Protein AF-A0A958EX51-F1 (afdb_monomer)

Secondary structure (DSSP, 8-state):
------HHHHHHHHHHHHHHHHHHHHHHHHTT--S-HHHHHHHHHHHHHHHHHHH-S-----GGGGHHHHHHHHHHHHHHHHHHT---HHHHHHHHHHHHHHHHHHHHHHH-SS--HHHHHHHIIIIIHHHHHHHHHHHHHHHHSPTTTTTTT--HHHHHGGGGHHHHHHHHHHHHHHHHHHHHTT-

Foldseek 3Di:
DDPPDDPLNVLQLLLLCLLCLVLVQLVCVLVVNPDRSNVVSVVVLVVLQVVLVVPDPDQDQDPVLVVLVVVLVVLVVVLVVVLVPDPDPVVNVVSVVVSVSVSSSSVSVSSRPDHDCVSSLVSLVVPLVVVVVVLVVVVCCVVPPDPPPCVPPDDPVSNVSCVVSVVSSVVSVVVNVVVCVVVVVVD

Radius of gyration: 19.52 Å; Cα contacts (8 Å, |Δi|>4): 105; chains: 1; bounding box: 53×36×56 Å

Solvent-accessible surface area (backbone atoms only — not comparable to full-atom values): 10952 Å² total; per-residue (Å²): 135,88,82,82,74,52,69,47,58,51,49,36,50,51,52,36,49,54,71,45,23,73,46,49,44,52,55,38,52,64,69,66,49,88,70,63,60,49,57,55,46,50,52,53,50,52,52,52,49,54,53,48,62,76,74,51,94,72,87,83,80,50,79,83,56,56,56,47,61,52,52,44,51,49,51,53,49,56,46,53,56,55,44,71,78,44,90,48,71,69,58,36,51,53,52,53,58,61,49,49,54,60,48,48,64,62,52,50,67,75,74,44,86,53,88,51,65,68,54,38,46,49,51,43,58,72,50,48,46,58,50,50,53,51,52,52,51,55,53,48,47,74,73,70,51,63,90,73,74,45,70,95,77,56,59,66,72,55,56,56,69,43,64,69,41,58,61,46,48,50,52,53,51,53,50,45,52,58,46,44,58,62,58,60,74,75,113

pLDDT: mean 83.59, std 10.35, range [41.72, 94.94]

Structure (mmCIF, N/CA/C/O backbone):
data_AF-A0A958EX51-F1
#
_entry.id   AF-A0A958EX51-F1
#
loop_
_atom_site.group_PDB
_atom_site.id
_atom_site.type_symbol
_atom_site.label_atom_id
_atom_site.label_alt_id
_atom_site.label_comp_id
_atom_site.label_asym_id
_atom_site.label_entity_id
_atom_site.label_seq_id
_atom_site.pdbx_PDB_ins_code
_atom_site.Cartn_x
_atom_site.Cartn_y
_atom_site.Cartn_z
_atom_site.occupancy
_atom_site.B_iso_or_equiv
_atom_site.auth_seq_id
_atom_site.auth_comp_id
_atom_site.auth_asym_id
_atom_site.auth_atom_id
_atom_site.pdbx_PDB_model_num
ATOM 1 N N . MET A 1 1 ? -24.857 13.263 -9.796 1.00 41.72 1 MET A N 1
ATOM 2 C CA . MET A 1 1 ? -24.985 12.104 -8.882 1.00 41.72 1 MET A CA 1
ATOM 3 C C . MET A 1 1 ? -24.029 12.306 -7.704 1.00 41.72 1 MET A C 1
ATOM 5 O O . MET A 1 1 ? -22.825 12.292 -7.921 1.00 41.72 1 MET A O 1
ATOM 9 N N . ARG A 1 2 ? -24.517 12.606 -6.488 1.00 42.41 2 ARG A N 1
ATOM 10 C CA . ARG A 1 2 ? -23.648 12.761 -5.301 1.00 42.41 2 ARG A CA 1
ATOM 11 C C . ARG A 1 2 ? -23.376 11.377 -4.715 1.00 42.41 2 ARG A C 1
ATOM 13 O O . ARG A 1 2 ? -24.277 10.766 -4.152 1.00 42.41 2 ARG A O 1
ATOM 20 N N . ILE A 1 3 ? -22.154 10.876 -4.862 1.00 57.97 3 ILE A N 1
ATOM 21 C CA . ILE A 1 3 ? -21.737 9.634 -4.207 1.00 57.97 3 ILE A CA 1
ATOM 22 C C . ILE A 1 3 ? -21.479 9.973 -2.735 1.00 57.97 3 ILE A C 1
ATOM 24 O O . ILE A 1 3 ? -20.422 10.491 -2.384 1.00 57.97 3 ILE A O 1
ATOM 28 N N . ALA A 1 4 ? -22.463 9.734 -1.870 1.00 69.88 4 ALA A N 1
ATOM 29 C CA . ALA A 1 4 ? -22.291 9.882 -0.430 1.00 69.88 4 ALA A CA 1
ATOM 30 C C . ALA A 1 4 ? -21.469 8.695 0.104 1.00 69.88 4 ALA A C 1
ATOM 32 O O . ALA A 1 4 ? -22.000 7.625 0.401 1.00 69.88 4 ALA A O 1
ATOM 33 N N . LEU A 1 5 ? -20.149 8.864 0.191 1.00 78.25 5 LEU A N 1
ATOM 34 C CA . LEU A 1 5 ? -19.266 7.888 0.827 1.00 78.25 5 LEU A CA 1
ATOM 35 C C . LEU A 1 5 ? -19.410 7.983 2.347 1.00 78.25 5 LEU A C 1
ATOM 37 O O . LEU A 1 5 ? -19.177 9.032 2.943 1.00 78.25 5 LEU A O 1
ATOM 41 N N . SER A 1 6 ? -19.761 6.871 2.996 1.00 87.56 6 SER A N 1
ATOM 42 C CA . SER A 1 6 ? -19.740 6.826 4.458 1.00 87.56 6 SER A CA 1
ATOM 43 C C . SER A 1 6 ? -18.303 6.924 4.972 1.00 87.56 6 SER A C 1
ATOM 45 O O . SER A 1 6 ? -17.387 6.331 4.400 1.00 87.56 6 SER A O 1
ATOM 47 N N . TYR A 1 7 ? -18.105 7.624 6.091 1.00 86.88 7 TYR A N 1
ATOM 48 C CA . TYR A 1 7 ? -16.773 7.874 6.653 1.00 86.88 7 TYR A CA 1
ATOM 49 C C . TYR A 1 7 ? -15.972 6.585 6.917 1.00 86.88 7 TYR A C 1
ATOM 51 O O . TYR A 1 7 ? -14.800 6.490 6.575 1.00 86.88 7 TYR A O 1
ATOM 59 N N . SER A 1 8 ? -16.629 5.532 7.417 1.00 87.25 8 SER A N 1
ATOM 60 C CA . SER A 1 8 ? -16.004 4.207 7.564 1.00 87.25 8 SER A CA 1
ATOM 61 C C . SER A 1 8 ? -15.504 3.652 6.224 1.00 87.25 8 SER A C 1
ATOM 63 O O . SER A 1 8 ? -14.411 3.096 6.157 1.00 87.25 8 SER A O 1
ATOM 65 N N . THR A 1 9 ? -16.270 3.812 5.145 1.00 91.25 9 THR A N 1
ATOM 66 C CA . THR A 1 9 ? -15.863 3.341 3.813 1.00 91.25 9 THR A CA 1
ATOM 67 C C . THR A 1 9 ? -14.651 4.120 3.311 1.00 91.25 9 THR A C 1
ATOM 69 O O . THR A 1 9 ? -13.704 3.498 2.838 1.00 91.25 9 THR A O 1
ATOM 72 N N . TYR A 1 10 ? -14.634 5.444 3.498 1.00 93.12 10 TYR A N 1
ATOM 73 C CA . TYR A 1 10 ? -13.482 6.295 3.188 1.00 93.12 10 TYR A CA 1
ATOM 74 C C . TYR A 1 10 ? -12.201 5.821 3.896 1.00 93.12 10 TYR A C 1
ATOM 76 O O . TYR A 1 10 ? -11.206 5.554 3.227 1.00 93.12 10 TYR A O 1
ATOM 84 N N . GLN A 1 11 ? -12.241 5.605 5.215 1.00 92.81 11 GLN A N 1
ATOM 85 C CA . GLN A 1 11 ? -11.069 5.153 5.979 1.00 92.81 11 GLN A CA 1
ATOM 86 C C . GLN A 1 11 ? -10.536 3.792 5.502 1.00 92.81 11 GLN A C 1
ATOM 88 O O . GLN A 1 11 ? -9.331 3.563 5.437 1.00 92.81 11 GLN A O 1
ATOM 93 N N . ASN A 1 12 ? -11.434 2.877 5.126 1.00 93.56 12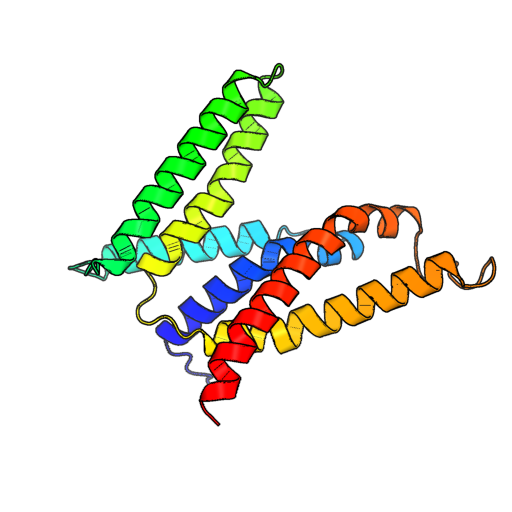 ASN A N 1
ATOM 94 C CA . ASN A 1 12 ? -11.039 1.572 4.592 1.00 93.56 12 ASN A CA 1
ATOM 95 C C . ASN A 1 12 ? -10.459 1.663 3.177 1.00 93.56 12 ASN A C 1
ATOM 97 O O . ASN A 1 12 ? -9.541 0.907 2.857 1.00 93.56 12 ASN A O 1
ATOM 101 N N . ILE A 1 13 ? -10.970 2.568 2.336 1.00 94.50 13 ILE A N 1
ATOM 102 C CA . ILE A 1 13 ? -10.366 2.869 1.031 1.00 94.50 13 ILE A CA 1
ATOM 103 C C . ILE A 1 13 ? -8.961 3.428 1.247 1.00 94.50 13 ILE A C 1
ATOM 105 O O . ILE A 1 13 ? -8.030 2.957 0.602 1.00 94.50 13 ILE A O 1
ATOM 109 N N . LEU A 1 14 ? -8.793 4.354 2.193 1.00 94.81 14 LEU A N 1
ATOM 110 C CA . LEU A 1 14 ? -7.504 4.971 2.486 1.00 94.81 14 LEU A CA 1
ATOM 111 C C . LEU A 1 14 ? -6.482 3.954 3.014 1.00 94.81 14 LEU A C 1
ATOM 113 O O . LEU A 1 14 ? -5.359 3.903 2.518 1.00 94.81 14 LEU A O 1
ATOM 117 N N . LEU A 1 15 ? -6.892 3.073 3.934 1.00 94.12 15 LEU A N 1
ATOM 118 C CA . LEU A 1 15 ? -6.059 1.955 4.389 1.00 94.12 15 LEU A CA 1
ATOM 119 C C . LEU A 1 15 ? -5.684 1.027 3.228 1.00 94.12 15 LEU A C 1
ATOM 121 O O . LEU A 1 15 ? -4.534 0.616 3.107 1.00 94.12 15 LEU A O 1
ATOM 125 N N . SER A 1 16 ? -6.652 0.690 2.373 1.00 94.94 16 SER A N 1
ATOM 126 C CA . SER A 1 16 ? -6.405 -0.191 1.230 1.00 94.94 16 SER A CA 1
ATOM 127 C C . SER A 1 16 ? -5.423 0.442 0.248 1.00 94.94 16 SER A C 1
ATOM 129 O O . SER A 1 16 ? -4.502 -0.236 -0.193 1.00 94.94 16 SER A O 1
ATOM 131 N N . ALA A 1 17 ? -5.587 1.737 -0.039 1.00 94.56 17 ALA A N 1
ATOM 132 C CA . ALA A 1 17 ? -4.684 2.519 -0.874 1.00 94.56 17 ALA A CA 1
ATOM 133 C C . ALA A 1 17 ? -3.269 2.554 -0.284 1.00 94.56 17 ALA A C 1
ATOM 135 O O . ALA A 1 17 ? -2.308 2.369 -1.019 1.00 94.56 17 ALA A O 1
ATOM 136 N N . PHE A 1 18 ? -3.137 2.714 1.033 1.00 94.44 18 PHE A N 1
ATOM 137 C CA . PHE A 1 18 ? -1.847 2.693 1.723 1.00 94.44 18 PHE A CA 1
ATOM 138 C C . PHE A 1 18 ? -1.149 1.332 1.645 1.00 94.44 18 PHE A C 1
ATOM 140 O O . PHE A 1 18 ? 0.033 1.264 1.328 1.00 94.44 18 PHE A O 1
ATOM 147 N N . ILE A 1 19 ? -1.880 0.233 1.858 1.00 92.25 19 ILE A N 1
ATOM 148 C CA . ILE A 1 19 ? -1.315 -1.124 1.779 1.00 92.25 19 ILE A CA 1
ATOM 149 C C . ILE A 1 19 ? -0.776 -1.419 0.372 1.00 92.25 19 ILE A C 1
ATOM 151 O O . ILE A 1 19 ? 0.290 -2.016 0.228 1.00 92.25 19 ILE A O 1
ATOM 155 N N . ILE A 1 20 ? -1.492 -0.997 -0.672 1.00 93.19 20 ILE A N 1
ATOM 156 C CA . ILE A 1 20 ? -1.075 -1.237 -2.060 1.00 93.19 20 ILE A CA 1
ATOM 157 C C . ILE A 1 20 ? -0.094 -0.178 -2.586 1.00 93.19 20 ILE A C 1
ATOM 159 O O . ILE A 1 20 ? 0.538 -0.417 -3.616 1.00 93.19 20 ILE A O 1
ATOM 163 N N . SER A 1 21 ? 0.052 0.981 -1.926 1.00 91.50 21 SER A N 1
ATOM 164 C CA . SER A 1 21 ? 0.780 2.131 -2.485 1.00 91.50 21 SER A CA 1
ATOM 165 C C . SER A 1 21 ? 2.239 1.812 -2.769 1.00 91.50 21 SER A C 1
ATOM 167 O O . SER A 1 21 ? 2.759 2.246 -3.792 1.00 91.50 21 SER A O 1
ATOM 169 N N . GLY A 1 22 ? 2.883 1.008 -1.918 1.00 82.88 22 GLY A N 1
ATOM 170 C CA . GLY A 1 22 ? 4.265 0.578 -2.128 1.00 82.88 22 GLY A CA 1
ATOM 171 C C . GLY A 1 22 ? 4.440 -0.226 -3.418 1.00 82.88 22 GLY A C 1
ATOM 172 O O . GLY A 1 22 ? 5.407 -0.018 -4.145 1.00 82.88 22 GLY A O 1
ATOM 173 N N . GLY A 1 23 ? 3.475 -1.096 -3.736 1.00 85.88 23 GLY A N 1
ATOM 174 C CA . GLY A 1 23 ? 3.490 -1.896 -4.962 1.00 85.88 23 GLY A CA 1
ATOM 175 C C . GLY A 1 23 ? 3.114 -1.078 -6.187 1.00 85.88 23 GLY A C 1
ATOM 176 O O . GLY A 1 23 ? 3.700 -1.252 -7.241 1.00 85.88 23 GLY A O 1
ATOM 177 N N . ILE A 1 24 ? 2.168 -0.154 -6.046 1.00 88.00 24 ILE A N 1
ATOM 178 C CA . ILE A 1 24 ? 1.681 0.684 -7.144 1.00 88.00 24 ILE A CA 1
ATOM 179 C C . ILE A 1 24 ? 2.680 1.792 -7.513 1.00 88.00 24 ILE A C 1
ATOM 181 O O . ILE A 1 24 ? 2.828 2.127 -8.690 1.00 88.00 24 ILE A O 1
ATOM 185 N N . LYS A 1 25 ? 3.407 2.339 -6.532 1.00 87.44 25 LYS A N 1
ATOM 186 C CA . LYS A 1 25 ? 4.409 3.396 -6.732 1.00 87.44 25 LYS A CA 1
ATOM 187 C C . LYS A 1 25 ? 5.465 2.999 -7.763 1.00 87.44 25 LYS A C 1
ATOM 189 O O . LYS A 1 25 ? 5.860 3.841 -8.562 1.00 87.44 25 LYS A O 1
ATOM 194 N N . THR A 1 26 ? 5.902 1.740 -7.785 1.00 83.38 26 THR A N 1
ATOM 195 C CA . THR A 1 26 ? 6.918 1.289 -8.747 1.00 83.38 26 THR A CA 1
ATOM 196 C C . THR A 1 26 ? 6.413 1.340 -10.191 1.00 83.38 26 THR A C 1
ATOM 198 O O . THR A 1 26 ? 7.165 1.735 -11.078 1.00 83.38 26 THR A O 1
ATOM 201 N N . PHE A 1 27 ? 5.130 1.055 -10.431 1.00 84.94 27 PHE A N 1
ATOM 202 C CA . PHE A 1 27 ? 4.512 1.205 -11.755 1.00 84.94 27 PHE A CA 1
ATOM 203 C C . PHE A 1 27 ? 4.392 2.671 -12.160 1.00 84.94 27 PHE A C 1
ATOM 205 O O . PHE A 1 27 ? 4.683 3.022 -13.298 1.00 84.94 27 PHE A O 1
ATOM 212 N N . PHE A 1 28 ? 4.027 3.549 -11.230 1.00 86.50 28 PHE A N 1
ATOM 213 C CA . PHE A 1 28 ? 3.996 4.984 -11.507 1.00 86.50 28 PHE A CA 1
ATOM 214 C C . PHE A 1 28 ? 5.381 5.548 -11.836 1.00 86.50 28 PHE A C 1
ATOM 216 O O . PHE A 1 28 ? 5.498 6.345 -12.763 1.00 86.50 28 PHE A O 1
ATOM 223 N N . ILE A 1 29 ? 6.431 5.078 -11.155 1.00 82.88 29 ILE A N 1
ATOM 224 C CA . ILE A 1 29 ? 7.820 5.417 -11.496 1.00 82.88 29 ILE A CA 1
ATOM 225 C C . ILE A 1 29 ? 8.165 4.931 -12.911 1.00 82.88 29 ILE A C 1
ATOM 227 O O . ILE A 1 29 ? 8.737 5.695 -13.683 1.00 82.88 29 ILE A O 1
ATOM 231 N N . TYR A 1 30 ? 7.771 3.707 -13.284 1.00 82.62 30 TYR A N 1
ATOM 232 C CA . TYR A 1 30 ? 7.976 3.182 -14.641 1.00 82.62 30 TYR A CA 1
ATOM 233 C C . TYR A 1 30 ? 7.332 4.066 -15.723 1.00 82.62 30 TYR A C 1
ATOM 235 O O . TYR A 1 30 ? 7.938 4.297 -16.768 1.00 82.62 30 TYR A O 1
ATOM 243 N N . TYR A 1 31 ? 6.150 4.626 -15.451 1.00 85.31 31 TYR A N 1
ATOM 244 C CA . TYR A 1 31 ? 5.455 5.562 -16.343 1.00 85.31 31 TYR A CA 1
ATOM 245 C C . TYR A 1 31 ? 5.882 7.034 -16.177 1.00 85.31 31 TYR A C 1
ATOM 247 O O . TYR A 1 31 ? 5.191 7.925 -16.668 1.00 85.31 31 TYR A O 1
ATOM 255 N N . ASN A 1 32 ? 7.007 7.314 -15.506 1.00 84.50 32 ASN A N 1
ATOM 256 C CA . ASN A 1 32 ? 7.516 8.670 -15.248 1.00 84.50 32 ASN A CA 1
ATOM 257 C C . ASN A 1 32 ? 6.502 9.601 -14.557 1.00 84.50 32 ASN A C 1
ATOM 259 O O . ASN A 1 32 ? 6.497 10.817 -14.770 1.00 84.50 32 ASN A O 1
ATOM 263 N N . PHE A 1 33 ? 5.628 9.054 -13.714 1.00 86.25 33 PHE A N 1
ATOM 264 C CA . PHE A 1 33 ?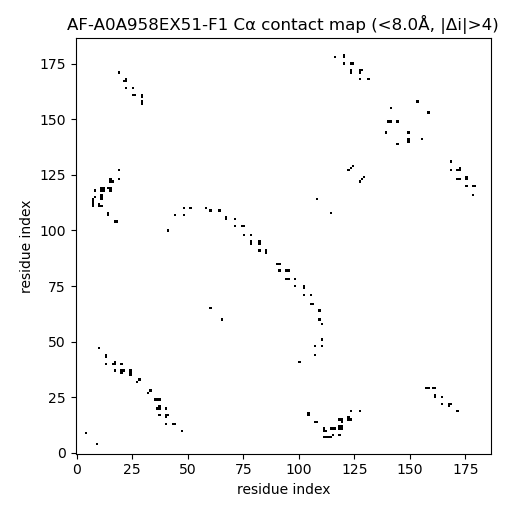 4.697 9.865 -12.946 1.00 86.25 33 PHE A CA 1
ATOM 265 C C . PHE A 1 33 ? 5.452 10.671 -11.883 1.00 86.25 33 PHE A C 1
ATOM 267 O O . PHE A 1 33 ? 6.188 10.124 -11.063 1.00 86.25 33 PHE A O 1
ATOM 274 N N . ARG A 1 34 ? 5.263 11.994 -11.896 1.00 85.19 34 ARG A N 1
ATOM 275 C CA . ARG A 1 34 ? 6.091 12.942 -11.134 1.00 85.19 34 ARG A CA 1
ATOM 276 C C . ARG A 1 34 ? 5.828 12.943 -9.624 1.00 85.19 34 ARG A C 1
ATOM 278 O O . ARG A 1 34 ? 6.673 13.411 -8.867 1.00 85.19 34 ARG A O 1
ATOM 285 N N . TYR A 1 35 ? 4.666 12.469 -9.180 1.00 86.69 35 TYR A N 1
ATOM 286 C CA . TYR A 1 35 ? 4.246 12.587 -7.783 1.00 86.69 35 TYR A CA 1
ATOM 287 C C . TYR A 1 35 ? 4.416 11.279 -7.007 1.00 86.69 35 TYR A C 1
ATOM 289 O O . TYR A 1 35 ? 4.046 10.205 -7.481 1.00 86.69 35 TYR A O 1
ATOM 297 N N . ASP A 1 36 ? 4.904 11.376 -5.767 1.00 87.88 36 ASP A N 1
ATOM 298 C CA . ASP A 1 36 ? 4.959 10.234 -4.856 1.00 87.88 36 ASP A CA 1
ATOM 299 C C . ASP A 1 36 ? 3.580 9.972 -4.235 1.00 87.88 36 ASP A C 1
ATOM 301 O O . ASP A 1 36 ? 3.163 10.597 -3.259 1.00 87.88 36 ASP A O 1
ATOM 305 N N . ILE A 1 37 ? 2.865 9.006 -4.804 1.00 89.62 37 ILE A N 1
ATOM 306 C CA . ILE A 1 37 ? 1.524 8.619 -4.350 1.00 89.62 37 ILE A CA 1
ATOM 307 C C . ILE A 1 37 ? 1.535 8.073 -2.922 1.00 89.62 37 ILE A C 1
ATOM 309 O O . ILE A 1 37 ? 0.566 8.270 -2.190 1.00 89.62 37 ILE A O 1
ATOM 313 N N . THR A 1 38 ? 2.627 7.436 -2.488 1.00 91.00 38 THR A N 1
ATOM 314 C CA . THR A 1 38 ? 2.728 6.955 -1.103 1.00 91.00 38 THR A CA 1
ATOM 315 C C . THR A 1 38 ? 2.773 8.136 -0.140 1.00 91.00 38 THR A C 1
ATOM 317 O O . THR A 1 38 ? 2.068 8.120 0.867 1.00 91.00 38 THR A O 1
ATOM 320 N N . LEU A 1 39 ? 3.512 9.196 -0.482 1.00 90.62 39 LEU A N 1
ATOM 321 C CA . LEU A 1 39 ? 3.551 10.422 0.316 1.00 90.62 39 LEU A CA 1
ATOM 322 C C . LEU A 1 39 ? 2.174 11.100 0.391 1.00 90.62 39 LEU A C 1
ATOM 324 O O . LEU A 1 39 ? 1.740 11.480 1.477 1.00 90.62 39 LEU A O 1
ATOM 328 N N . LEU A 1 40 ? 1.459 11.200 -0.735 1.00 92.38 40 LEU A N 1
ATOM 329 C CA . LEU A 1 40 ? 0.108 11.776 -0.765 1.00 92.38 40 LEU A CA 1
ATOM 330 C C . LEU A 1 40 ? -0.869 11.003 0.135 1.00 92.38 40 LEU A C 1
ATOM 332 O O . LEU A 1 40 ? -1.644 11.608 0.877 1.00 92.38 40 LEU A O 1
ATOM 336 N N . ILE A 1 41 ? -0.802 9.669 0.115 1.00 94.56 41 ILE A N 1
ATOM 337 C CA . ILE A 1 41 ? -1.636 8.817 0.972 1.00 94.56 41 ILE A CA 1
ATOM 338 C C . ILE A 1 41 ? -1.245 8.967 2.448 1.00 94.56 41 ILE A C 1
ATOM 340 O O . ILE A 1 41 ? -2.130 9.046 3.298 1.00 94.56 41 ILE A O 1
ATOM 344 N N . ILE A 1 42 ? 0.051 9.057 2.764 1.00 93.31 42 ILE A N 1
ATOM 345 C CA . ILE A 1 42 ? 0.537 9.305 4.132 1.00 93.31 42 ILE A CA 1
ATOM 346 C C . ILE A 1 42 ? -0.010 10.631 4.670 1.00 93.31 42 ILE A C 1
ATOM 348 O O . ILE A 1 42 ? -0.514 10.665 5.793 1.00 93.31 42 ILE A O 1
ATOM 352 N N . ILE A 1 43 ? 0.029 11.702 3.871 1.00 93.94 43 ILE A N 1
ATOM 353 C CA . ILE A 1 43 ? -0.527 13.009 4.253 1.00 93.94 43 ILE A CA 1
ATOM 354 C C . ILE A 1 43 ? -2.033 12.891 4.522 1.00 93.94 43 ILE A C 1
ATOM 356 O O . ILE A 1 43 ? -2.514 13.370 5.549 1.00 93.94 43 ILE A O 1
ATOM 360 N N . ALA A 1 44 ? -2.777 12.209 3.648 1.00 94.94 44 ALA A N 1
ATOM 361 C CA . ALA A 1 44 ? -4.212 11.996 3.833 1.00 94.94 44 ALA A CA 1
ATOM 362 C C . ALA A 1 44 ? -4.529 11.185 5.105 1.00 94.94 44 ALA A C 1
ATOM 364 O O . ALA A 1 44 ? -5.463 11.527 5.833 1.00 94.94 44 ALA A O 1
ATOM 365 N N . ILE A 1 45 ? -3.733 10.152 5.410 1.00 94.75 45 ILE A N 1
ATOM 366 C CA . ILE A 1 45 ? -3.843 9.378 6.656 1.00 94.75 45 ILE A CA 1
ATOM 367 C C . ILE A 1 45 ? -3.575 10.267 7.866 1.00 94.75 45 ILE A C 1
ATOM 369 O O . ILE A 1 45 ? -4.316 10.216 8.845 1.00 94.75 45 ILE A O 1
ATOM 373 N N . PHE A 1 46 ? -2.535 11.094 7.805 1.00 93.06 46 PHE A N 1
ATOM 374 C CA . PHE A 1 46 ? -2.167 11.971 8.908 1.00 93.06 46 PHE A CA 1
ATOM 375 C C . PHE A 1 46 ? -3.278 12.982 9.222 1.00 93.06 46 PHE A C 1
ATOM 377 O O . PHE A 1 46 ? -3.654 13.149 10.384 1.00 93.06 46 PHE A O 1
ATOM 384 N N . ILE A 1 47 ? -3.875 13.584 8.189 1.00 94.06 47 ILE A N 1
ATOM 385 C CA . ILE A 1 47 ? -5.044 14.463 8.332 1.00 94.06 47 ILE A CA 1
ATOM 386 C C . ILE A 1 47 ? -6.224 13.697 8.951 1.00 94.06 47 ILE A C 1
ATOM 388 O O . ILE A 1 47 ? -6.838 14.191 9.897 1.00 94.06 47 ILE A O 1
ATOM 392 N N . ASP A 1 48 ? -6.520 12.481 8.477 1.00 92.62 48 ASP A N 1
ATOM 393 C CA . ASP A 1 48 ? -7.610 11.653 9.019 1.00 92.62 48 ASP A CA 1
ATOM 394 C C . ASP A 1 48 ? -7.401 11.305 10.504 1.00 92.62 48 ASP A C 1
ATOM 396 O O . ASP A 1 48 ? -8.352 11.320 11.291 1.00 92.62 48 ASP A O 1
ATOM 400 N N . ILE A 1 49 ? -6.157 11.039 10.913 1.00 91.06 49 ILE A N 1
ATOM 401 C CA . ILE A 1 49 ? -5.798 10.802 12.318 1.00 91.06 49 ILE A CA 1
ATOM 402 C C . ILE A 1 49 ? -6.048 12.062 13.156 1.00 91.06 49 ILE A C 1
ATOM 404 O O . ILE A 1 49 ? -6.716 11.969 14.187 1.00 91.06 49 ILE A O 1
ATOM 408 N N . ILE A 1 50 ? -5.581 13.238 12.715 1.00 90.94 50 ILE A N 1
ATOM 409 C CA . ILE A 1 50 ? -5.793 14.511 13.434 1.00 90.94 50 ILE A CA 1
ATOM 410 C C . ILE A 1 50 ? -7.289 14.793 13.611 1.00 90.94 50 ILE A C 1
ATOM 412 O O . ILE A 1 50 ? -7.733 15.156 14.703 1.00 90.94 50 ILE A O 1
ATOM 416 N N . VAL A 1 51 ? -8.076 14.604 12.550 1.00 89.12 51 VAL A N 1
ATOM 417 C CA . VAL A 1 51 ? -9.529 14.807 12.584 1.00 89.12 51 VAL A CA 1
ATOM 418 C C . VAL A 1 51 ? -10.192 13.829 13.560 1.00 89.12 51 VAL A C 1
ATOM 420 O O . VAL A 1 51 ? -11.000 14.253 14.387 1.00 89.12 51 VAL A O 1
ATOM 423 N N . ASN A 1 52 ? -9.818 12.544 13.545 1.00 86.88 52 ASN A N 1
ATOM 424 C CA . ASN A 1 52 ? -10.350 11.567 14.503 1.00 86.88 52 ASN A CA 1
ATOM 425 C C . ASN A 1 52 ? -9.974 11.889 15.952 1.00 86.88 52 ASN A C 1
ATOM 427 O O . ASN A 1 52 ? -10.817 11.712 16.830 1.00 86.88 52 ASN A O 1
ATOM 431 N N . LEU A 1 53 ? -8.745 12.350 16.207 1.00 86.06 53 LEU A N 1
ATOM 432 C CA . LEU A 1 53 ? -8.288 12.727 17.548 1.00 86.06 53 LEU A CA 1
ATOM 433 C C . LEU A 1 53 ? -9.079 13.911 18.110 1.00 86.06 53 LEU A C 1
ATOM 435 O O . LEU A 1 53 ? -9.393 13.919 19.295 1.00 86.06 53 LEU A O 1
ATOM 439 N N . ARG A 1 54 ? -9.438 14.888 17.267 1.00 85.00 54 ARG A N 1
ATOM 440 C CA . ARG A 1 54 ? -10.257 16.035 17.689 1.00 85.00 54 ARG A CA 1
ATOM 441 C C . ARG A 1 54 ? -11.728 15.678 17.905 1.00 85.00 54 ARG A C 1
ATOM 443 O O . ARG A 1 54 ? -12.366 16.261 18.772 1.00 85.00 54 ARG A O 1
ATOM 450 N N . LEU A 1 55 ? -12.274 14.759 17.107 1.00 80.56 55 LEU A N 1
ATOM 451 C CA . LEU A 1 55 ? -13.711 14.458 17.101 1.00 80.56 55 LEU A CA 1
ATOM 452 C C . LEU A 1 55 ? -14.121 13.295 18.017 1.00 80.56 55 LEU A C 1
ATOM 454 O O . LEU A 1 55 ? -15.304 13.172 18.335 1.00 80.56 55 LEU A O 1
ATOM 458 N N . ARG A 1 56 ? -13.200 12.412 18.426 1.00 69.44 56 ARG A N 1
ATOM 459 C CA . ARG A 1 56 ? -13.524 11.267 19.294 1.00 69.44 56 ARG A CA 1
ATOM 460 C C . ARG A 1 56 ? -13.076 11.497 20.732 1.00 69.44 56 ARG A C 1
ATOM 462 O O . ARG A 1 56 ? -11.891 11.605 21.009 1.00 69.44 56 ARG A O 1
ATOM 469 N N . THR A 1 57 ? -14.028 11.415 21.657 1.00 53.91 57 THR A N 1
ATOM 470 C CA . THR A 1 57 ? -13.817 11.519 23.111 1.00 53.91 57 THR A CA 1
ATOM 471 C C . THR A 1 57 ? -13.263 10.249 23.765 1.00 53.91 57 THR A C 1
ATOM 473 O O . THR A 1 57 ? -12.759 10.323 24.879 1.00 53.91 57 THR A O 1
ATOM 476 N N . ALA A 1 58 ? -13.324 9.078 23.112 1.00 59.44 58 ALA A N 1
ATOM 477 C CA . ALA A 1 58 ? -12.774 7.839 23.671 1.00 59.44 58 ALA A CA 1
ATOM 478 C C . ALA A 1 58 ? -12.306 6.848 22.592 1.00 59.44 58 ALA A C 1
ATOM 480 O O . ALA A 1 58 ? -13.101 6.336 21.796 1.00 59.44 58 ALA A O 1
ATOM 481 N N . ILE A 1 59 ? -11.012 6.519 22.599 1.00 65.88 59 ILE A N 1
ATOM 482 C CA . ILE A 1 59 ? -10.449 5.404 21.828 1.00 65.88 59 ILE A CA 1
ATOM 483 C C . ILE A 1 59 ? -10.698 4.124 22.635 1.00 65.88 59 ILE A C 1
ATOM 485 O O . ILE A 1 59 ? -10.069 3.890 23.663 1.00 65.88 59 ILE A O 1
ATOM 489 N N . ARG A 1 60 ? -11.635 3.278 22.191 1.00 63.97 60 ARG A N 1
ATOM 490 C CA . ARG A 1 60 ? -11.875 1.971 22.825 1.00 63.97 60 ARG A CA 1
ATOM 491 C C . ARG A 1 60 ? -10.854 0.953 22.322 1.00 63.97 60 ARG A C 1
ATOM 493 O O . ARG A 1 60 ? -11.037 0.362 21.259 1.00 63.97 60 ARG A O 1
ATOM 500 N N . ILE A 1 61 ? -9.796 0.735 23.097 1.00 66.38 61 ILE A N 1
ATOM 501 C CA . ILE A 1 61 ? -8.791 -0.300 22.827 1.00 66.38 61 ILE A CA 1
ATOM 502 C C . ILE A 1 61 ? -9.390 -1.667 23.189 1.00 66.38 61 ILE A C 1
ATOM 504 O O . ILE A 1 61 ? -9.753 -1.921 24.336 1.00 66.38 61 ILE A O 1
ATOM 508 N N . LYS A 1 62 ? -9.512 -2.570 22.212 1.00 70.88 62 LYS A N 1
ATOM 509 C CA . LYS A 1 62 ? -9.875 -3.978 22.457 1.00 70.88 62 LYS A CA 1
ATOM 510 C C . LYS A 1 62 ? -8.639 -4.743 22.958 1.00 70.88 62 LYS A C 1
ATOM 512 O O . LYS A 1 62 ? -7.520 -4.445 22.554 1.00 70.88 62 LYS A O 1
ATOM 517 N N . LYS A 1 63 ? -8.796 -5.801 23.760 1.00 71.94 63 LYS A N 1
ATOM 518 C CA . LYS A 1 63 ? -7.638 -6.625 24.184 1.00 71.94 63 LYS A CA 1
ATOM 519 C C . LYS A 1 63 ? -6.840 -7.177 22.991 1.00 71.94 63 LYS A C 1
ATOM 521 O O . LYS A 1 63 ? -5.620 -7.123 22.993 1.00 71.94 63 LYS A O 1
ATOM 526 N N . ALA A 1 64 ? -7.524 -7.585 21.919 1.00 68.00 64 ALA A N 1
ATOM 527 C CA . ALA A 1 64 ? -6.885 -8.025 20.675 1.00 68.00 64 ALA A CA 1
ATOM 528 C C . ALA A 1 64 ? -6.055 -6.928 19.970 1.00 68.00 64 ALA A C 1
ATOM 530 O O . ALA A 1 64 ? -5.167 -7.248 19.188 1.00 68.00 64 ALA A O 1
ATOM 531 N N . THR A 1 65 ? -6.309 -5.642 20.248 1.00 69.06 65 THR A N 1
ATOM 532 C CA . THR A 1 65 ? -5.511 -4.526 19.711 1.00 69.06 65 THR A CA 1
ATOM 533 C C . THR A 1 65 ? -4.229 -4.249 20.509 1.00 69.06 65 THR A C 1
ATOM 535 O O . THR A 1 65 ? -3.416 -3.459 20.044 1.00 69.06 65 THR A O 1
ATOM 538 N N . LEU A 1 66 ? -3.991 -4.918 21.651 1.00 72.69 66 LEU A N 1
ATOM 539 C CA . LEU A 1 66 ? -2.743 -4.788 22.429 1.00 72.69 66 LEU A CA 1
ATOM 540 C C . LEU A 1 66 ? -1.526 -5.431 21.746 1.00 72.69 66 LEU A C 1
ATOM 542 O O . LEU A 1 66 ? -0.393 -5.059 22.042 1.00 72.69 66 LEU A O 1
ATOM 546 N N . LEU A 1 67 ? -1.747 -6.341 20.793 1.00 78.25 67 LEU A N 1
ATOM 547 C CA . LEU A 1 67 ? -0.671 -6.902 19.974 1.00 78.25 67 LEU A CA 1
ATOM 548 C C . LEU A 1 67 ? -0.024 -5.834 19.072 1.00 78.25 67 LEU A C 1
ATOM 550 O O . LEU A 1 67 ? 1.168 -5.914 18.793 1.00 78.25 67 LEU A O 1
ATOM 554 N N . TYR A 1 68 ? -0.774 -4.812 18.645 1.00 75.75 68 TYR A N 1
ATOM 555 C CA . TYR A 1 68 ? -0.255 -3.776 17.747 1.00 75.75 68 TYR A CA 1
ATOM 556 C C . TYR A 1 68 ? 0.832 -2.899 18.390 1.00 75.75 68 TYR A C 1
ATOM 558 O O . TYR A 1 68 ? 1.889 -2.774 17.776 1.00 75.75 68 TYR A O 1
ATOM 566 N N . PRO A 1 69 ? 0.663 -2.351 19.614 1.00 76.94 69 PRO A N 1
ATOM 567 C CA . PRO A 1 69 ? 1.746 -1.685 20.337 1.00 76.94 69 PRO A CA 1
ATOM 568 C C . PRO A 1 69 ? 3.010 -2.537 20.477 1.00 76.94 69 PRO A C 1
ATOM 570 O O . PRO A 1 69 ? 4.107 -2.020 20.295 1.00 76.94 69 PRO A O 1
ATOM 573 N N . LEU A 1 70 ? 2.866 -3.840 20.755 1.00 83.19 70 LEU A N 1
ATOM 574 C CA . LEU A 1 70 ? 4.002 -4.755 20.880 1.00 83.19 70 LEU A CA 1
ATOM 575 C C . LEU A 1 70 ? 4.741 -4.925 19.545 1.00 83.19 70 LEU A C 1
ATOM 577 O O . LEU A 1 70 ? 5.966 -4.850 19.506 1.00 83.19 70 LEU A O 1
ATOM 581 N N . LEU A 1 71 ? 4.004 -5.109 18.446 1.00 83.38 71 LEU A N 1
ATOM 582 C CA . LEU A 1 71 ? 4.587 -5.195 17.104 1.00 83.38 71 LEU A CA 1
ATOM 583 C C . LEU A 1 71 ? 5.270 -3.884 16.698 1.00 83.38 71 LEU A C 1
ATOM 585 O O . LEU A 1 71 ? 6.369 -3.921 16.151 1.00 83.38 71 LEU A O 1
ATOM 589 N N . ILE A 1 72 ? 4.669 -2.733 17.014 1.00 84.62 72 ILE A N 1
ATOM 590 C CA . ILE A 1 72 ? 5.281 -1.415 16.789 1.00 84.62 72 ILE A CA 1
ATOM 591 C C . ILE A 1 72 ? 6.576 -1.289 17.595 1.00 84.62 72 ILE A C 1
ATOM 593 O O . ILE A 1 72 ? 7.598 -0.905 17.033 1.00 84.62 72 ILE A O 1
ATOM 597 N N . ALA A 1 73 ? 6.562 -1.649 18.881 1.00 83.88 73 ALA A N 1
ATOM 598 C CA . ALA A 1 73 ? 7.751 -1.611 19.729 1.00 83.88 73 ALA A CA 1
ATOM 599 C C . ALA A 1 73 ? 8.859 -2.526 19.186 1.00 83.88 73 ALA A C 1
ATOM 601 O O . ALA A 1 73 ? 10.014 -2.116 19.124 1.00 83.88 73 ALA A O 1
ATOM 602 N N . CYS A 1 74 ? 8.506 -3.727 18.717 1.00 86.94 74 CYS A N 1
ATOM 603 C CA . CYS A 1 74 ? 9.443 -4.648 18.077 1.00 86.94 74 CYS A CA 1
ATOM 604 C C . CYS A 1 74 ? 10.035 -4.059 16.784 1.00 86.94 74 CYS A C 1
ATOM 606 O O . CYS A 1 74 ? 11.246 -4.118 16.585 1.00 86.94 74 CYS A O 1
ATOM 608 N N . LEU A 1 75 ? 9.219 -3.424 15.937 1.00 83.56 75 LEU A N 1
ATOM 609 C CA . LEU A 1 75 ? 9.683 -2.775 14.705 1.00 83.56 75 LEU A CA 1
ATOM 610 C C . LEU A 1 75 ? 10.602 -1.582 14.976 1.00 83.56 75 LEU A C 1
ATOM 612 O O . LEU A 1 75 ? 11.623 -1.435 14.307 1.00 83.56 75 LEU A O 1
ATOM 616 N N . VAL A 1 76 ? 10.263 -0.754 15.964 1.00 84.88 76 VAL A N 1
ATOM 617 C CA . VAL A 1 76 ? 11.111 0.362 16.403 1.00 84.88 76 VAL A CA 1
ATOM 618 C C . VAL A 1 76 ? 12.409 -0.164 17.016 1.00 84.88 76 VAL A C 1
ATOM 620 O O . VAL A 1 76 ? 13.477 0.372 16.754 1.00 84.88 76 VAL A O 1
ATOM 623 N N . PHE A 1 77 ? 12.367 -1.250 17.784 1.00 86.50 77 PHE A N 1
ATOM 624 C CA . PHE A 1 77 ? 13.583 -1.861 18.314 1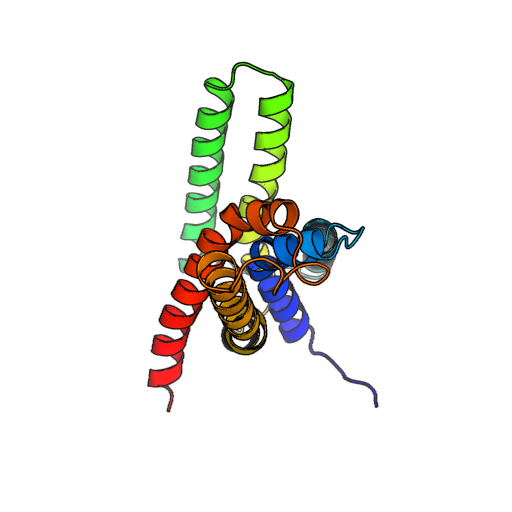.00 86.50 77 PHE A CA 1
ATOM 625 C C . PHE A 1 77 ? 14.489 -2.401 17.195 1.00 86.50 77 PHE A C 1
ATOM 627 O O . PHE A 1 77 ? 15.681 -2.093 17.156 1.00 86.50 77 PHE A O 1
ATOM 634 N N . LEU A 1 78 ? 13.923 -3.141 16.236 1.00 84.81 78 LEU A N 1
ATOM 635 C CA . LEU A 1 78 ? 14.652 -3.644 15.068 1.00 84.81 78 LEU A CA 1
ATOM 636 C C . LEU A 1 78 ? 15.255 -2.514 14.228 1.00 84.81 78 LEU A C 1
ATOM 638 O O . LEU A 1 78 ? 16.352 -2.665 13.687 1.00 84.81 78 LEU A O 1
ATOM 642 N N . SER A 1 79 ? 14.578 -1.372 14.123 1.00 80.94 79 SER A N 1
ATOM 643 C CA . SER A 1 79 ? 15.116 -0.222 13.399 1.00 80.94 79 SER A CA 1
ATOM 644 C C . SER A 1 79 ? 16.255 0.460 14.153 1.00 80.94 79 SER A C 1
ATOM 646 O O . SER A 1 79 ? 17.234 0.842 13.521 1.00 80.94 79 SER A O 1
ATOM 648 N N . LEU A 1 80 ? 16.185 0.568 15.483 1.00 84.94 80 LEU A N 1
ATOM 649 C CA . LEU A 1 80 ? 17.270 1.117 16.296 1.00 84.94 80 LEU A CA 1
ATOM 650 C C . LEU A 1 80 ? 18.524 0.249 16.174 1.00 84.94 80 LEU A C 1
ATOM 652 O O . LEU A 1 80 ? 19.614 0.783 15.952 1.00 84.94 80 LEU A O 1
ATOM 656 N N . LEU A 1 81 ? 18.357 -1.080 16.196 1.00 86.38 81 LEU A N 1
ATOM 657 C CA . LEU A 1 81 ? 19.423 -2.008 15.817 1.00 86.38 81 LEU A CA 1
ATOM 658 C C . LEU A 1 81 ? 19.892 -1.733 14.384 1.00 86.38 81 LEU A C 1
ATOM 660 O O . LEU A 1 81 ? 21.088 -1.681 14.133 1.00 86.38 81 LEU A O 1
ATOM 664 N N . SER A 1 82 ? 18.974 -1.474 13.446 1.00 83.75 82 SER A N 1
ATOM 665 C CA . SER A 1 82 ? 19.351 -1.120 12.074 1.00 83.75 82 SER A CA 1
ATOM 666 C C . SER A 1 82 ? 20.178 0.151 11.922 1.00 83.75 82 SER A C 1
ATOM 668 O O . SER A 1 82 ? 20.969 0.266 10.973 1.00 83.75 82 SER A O 1
ATOM 670 N N . LEU A 1 83 ? 19.953 1.131 12.780 1.00 85.25 83 LEU A N 1
ATOM 671 C CA . LEU A 1 83 ? 20.634 2.414 12.731 1.00 85.25 83 LEU A CA 1
ATOM 672 C C . LEU A 1 83 ? 22.019 2.330 13.377 1.00 85.25 83 LEU A C 1
ATOM 674 O O . LEU A 1 83 ? 22.925 3.037 12.928 1.00 85.25 83 LEU A O 1
ATOM 678 N N . SER A 1 84 ? 22.210 1.451 14.366 1.00 84.00 84 SER A N 1
ATOM 679 C CA . SER A 1 84 ? 23.488 1.304 15.071 1.00 84.00 84 SER A CA 1
ATOM 680 C C . SER A 1 84 ? 24.603 0.761 14.171 1.00 84.00 84 SER A C 1
ATOM 682 O O . SER A 1 84 ? 25.719 1.268 14.237 1.00 84.00 84 SER A O 1
ATOM 684 N N . TYR A 1 85 ? 24.302 -0.172 13.260 1.00 84.81 85 TYR A N 1
ATOM 685 C CA . TYR A 1 85 ? 25.292 -0.746 12.334 1.00 84.81 85 TYR A CA 1
ATOM 686 C C . TYR A 1 85 ? 25.454 0.015 11.007 1.00 84.81 85 TYR A C 1
ATOM 688 O O . TYR A 1 85 ? 26.202 -0.415 10.131 1.00 84.81 85 TYR A O 1
ATOM 696 N N . SER A 1 86 ? 24.739 1.126 10.804 1.00 86.12 86 SER A N 1
ATOM 697 C CA . SER A 1 86 ? 24.835 1.890 9.553 1.00 86.12 86 SER A CA 1
ATOM 698 C C . SER A 1 86 ? 26.018 2.875 9.612 1.00 86.12 86 SER A C 1
ATOM 700 O O . SER A 1 86 ? 26.051 3.707 10.516 1.00 86.12 86 SER A O 1
ATOM 702 N N . PRO A 1 87 ? 26.978 2.844 8.667 1.00 82.19 87 PRO A N 1
ATOM 703 C CA . PRO A 1 87 ? 28.199 3.654 8.761 1.00 82.19 87 PRO A CA 1
ATOM 704 C C . PRO A 1 87 ? 27.993 5.127 8.373 1.00 82.19 87 PRO A C 1
ATOM 706 O O . PRO A 1 87 ? 28.655 6.005 8.914 1.00 82.19 87 PRO A O 1
ATOM 709 N N . SER A 1 88 ? 27.054 5.422 7.467 1.00 89.62 88 SER A N 1
ATOM 710 C CA . SER A 1 88 ? 26.804 6.783 6.969 1.00 89.62 88 SER A CA 1
ATOM 711 C C . SER A 1 88 ? 25.637 7.469 7.699 1.00 89.62 88 SER A C 1
ATOM 713 O O . SER A 1 88 ? 24.547 6.887 7.761 1.00 89.62 88 SER A O 1
ATOM 715 N N . PRO A 1 89 ? 25.799 8.717 8.193 1.00 85.00 89 PRO A N 1
ATOM 716 C CA . PRO A 1 89 ? 24.708 9.506 8.773 1.00 85.00 89 PRO A CA 1
ATOM 717 C C . PRO A 1 89 ? 23.534 9.739 7.812 1.00 85.00 89 PRO A C 1
ATOM 719 O O . PRO A 1 89 ? 22.380 9.645 8.224 1.00 85.00 89 PRO A O 1
ATOM 722 N N . ALA A 1 90 ? 23.810 9.974 6.524 1.00 85.50 90 ALA A N 1
ATOM 723 C CA . ALA A 1 90 ? 22.766 10.172 5.516 1.00 85.50 90 ALA A CA 1
ATOM 724 C C . ALA A 1 90 ? 21.887 8.918 5.368 1.00 85.50 90 ALA A C 1
ATOM 726 O O . ALA A 1 90 ? 20.660 9.001 5.343 1.00 85.50 90 ALA A O 1
ATOM 727 N N . TYR A 1 91 ? 22.515 7.740 5.382 1.00 82.44 91 TYR A N 1
ATOM 728 C CA .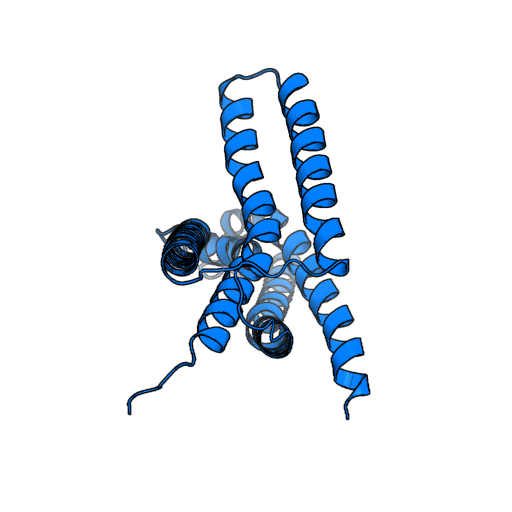 TYR A 1 91 ? 21.807 6.465 5.282 1.00 82.44 91 TYR A CA 1
ATOM 729 C C . TYR A 1 91 ? 20.993 6.134 6.543 1.00 82.44 91 TYR A C 1
ATOM 731 O O . TYR A 1 91 ? 19.927 5.522 6.460 1.00 82.44 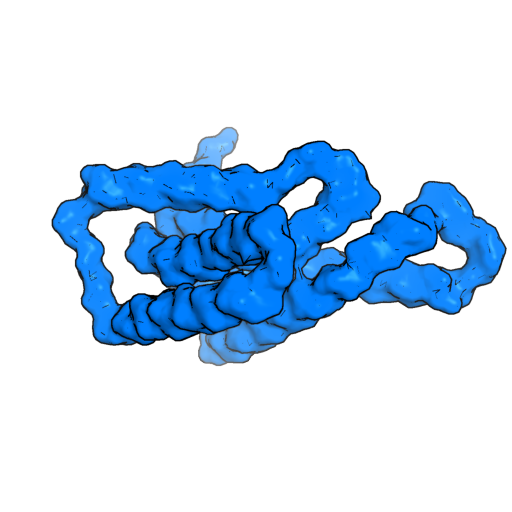91 TYR A O 1
ATOM 739 N N . LYS A 1 92 ? 21.453 6.575 7.724 1.00 84.31 92 LYS A N 1
ATOM 740 C CA . LYS A 1 92 ? 20.669 6.487 8.968 1.00 84.31 92 LYS A CA 1
ATOM 741 C C . LYS A 1 92 ? 19.382 7.305 8.871 1.00 84.31 92 LYS A C 1
ATOM 743 O O . LYS A 1 92 ? 18.321 6.804 9.240 1.00 84.31 92 LYS A O 1
ATOM 748 N N . TYR A 1 93 ? 19.466 8.531 8.356 1.00 81.56 93 TYR A N 1
ATOM 749 C CA . TYR A 1 93 ? 18.297 9.396 8.199 1.00 81.56 93 TYR A CA 1
ATOM 750 C C . TYR A 1 93 ? 17.262 8.788 7.245 1.00 81.56 93 TYR A C 1
ATOM 752 O O . TYR A 1 93 ? 16.087 8.686 7.594 1.00 81.56 93 TYR A O 1
ATOM 760 N N . GLU A 1 94 ? 17.699 8.302 6.082 1.00 82.88 94 GLU A N 1
ATOM 761 C CA . GLU A 1 94 ? 16.804 7.672 5.107 1.00 82.88 94 GLU A CA 1
ATOM 762 C C . GLU A 1 94 ? 16.090 6.442 5.691 1.00 82.88 94 GLU A C 1
ATOM 764 O O . GLU A 1 94 ? 14.864 6.333 5.614 1.00 82.88 94 GLU A O 1
ATOM 769 N N . LYS A 1 95 ? 16.831 5.552 6.364 1.00 80.56 95 LYS A N 1
ATOM 770 C CA . LYS A 1 95 ? 16.254 4.391 7.060 1.00 80.56 95 LYS A CA 1
ATOM 771 C C . LYS A 1 95 ? 15.226 4.786 8.114 1.00 80.56 95 LYS A C 1
ATOM 773 O O . LYS A 1 95 ? 14.182 4.142 8.224 1.00 80.56 95 LYS A O 1
ATOM 778 N N . PHE A 1 96 ? 15.515 5.830 8.887 1.00 81.56 96 PHE A N 1
ATOM 779 C CA . PHE A 1 96 ? 14.606 6.325 9.913 1.00 81.56 96 PHE A CA 1
ATOM 780 C C . PHE A 1 96 ? 13.295 6.842 9.305 1.00 81.56 96 PHE A C 1
ATOM 782 O O . PHE A 1 96 ? 12.215 6.481 9.775 1.00 81.56 96 PHE A O 1
ATOM 789 N N . VAL A 1 97 ? 13.369 7.614 8.216 1.00 80.88 97 VAL A N 1
ATOM 790 C CA . VAL A 1 97 ? 12.178 8.103 7.500 1.00 80.88 97 VAL A CA 1
ATOM 791 C C . VAL A 1 97 ? 11.372 6.941 6.916 1.00 80.88 97 VAL A C 1
ATOM 793 O O . VAL A 1 97 ? 10.152 6.890 7.083 1.00 80.88 97 VAL A O 1
ATOM 796 N N . LEU A 1 98 ? 12.035 5.963 6.292 1.00 82.31 98 LEU A N 1
ATOM 797 C CA . LEU A 1 98 ? 11.366 4.785 5.730 1.00 82.31 98 LEU A CA 1
ATOM 798 C C . LEU A 1 98 ? 10.696 3.913 6.802 1.00 82.31 98 LEU A C 1
ATOM 800 O O . LEU A 1 98 ? 9.684 3.278 6.510 1.00 82.31 98 LEU A O 1
ATOM 804 N N . MET A 1 99 ? 11.192 3.918 8.045 1.00 82.94 99 MET A N 1
ATOM 805 C CA . MET A 1 99 ? 10.557 3.234 9.180 1.00 82.94 99 MET A CA 1
ATOM 806 C C . MET A 1 99 ? 9.231 3.889 9.602 1.00 82.94 99 MET A C 1
ATOM 808 O O . MET A 1 99 ? 8.333 3.208 10.102 1.00 82.94 99 MET A O 1
ATOM 812 N N . PHE A 1 100 ? 9.053 5.192 9.384 1.00 82.62 100 PHE A N 1
ATOM 813 C CA . PHE A 1 100 ? 7.800 5.855 9.753 1.00 82.62 100 PHE A CA 1
ATOM 814 C C . PHE A 1 100 ? 6.589 5.257 9.016 1.00 82.62 100 PHE A C 1
ATOM 816 O O . PHE A 1 100 ? 5.493 5.188 9.570 1.00 82.62 100 PHE A O 1
ATOM 823 N N . ILE A 1 101 ? 6.797 4.746 7.798 1.00 86.69 101 ILE A N 1
ATOM 824 C CA . ILE A 1 101 ? 5.758 4.130 6.966 1.00 86.69 101 ILE A CA 1
ATOM 825 C C . ILE A 1 101 ? 5.141 2.890 7.643 1.00 86.69 101 ILE A C 1
ATOM 827 O O . ILE A 1 101 ? 3.934 2.904 7.891 1.00 86.69 101 ILE A O 1
ATOM 831 N N . PRO A 1 102 ? 5.890 1.823 7.992 1.00 83.44 102 PRO A N 1
ATOM 832 C CA . PRO A 1 102 ? 5.309 0.675 8.680 1.00 83.44 102 PRO A CA 1
ATOM 833 C C . PRO A 1 102 ? 4.713 1.051 10.041 1.00 83.44 102 PRO A C 1
ATOM 835 O O . PRO A 1 102 ? 3.634 0.561 10.362 1.00 83.44 102 PRO A O 1
ATOM 838 N N . VAL A 1 103 ? 5.333 1.961 10.806 1.00 85.62 103 VAL A N 1
ATOM 839 C CA . VAL A 1 103 ? 4.766 2.443 12.082 1.00 85.62 103 VAL A CA 1
ATOM 840 C C . VAL A 1 103 ? 3.378 3.050 11.865 1.00 85.62 103 VAL A C 1
ATOM 842 O O . VAL A 1 103 ? 2.418 2.652 12.528 1.00 85.62 103 VAL A O 1
ATOM 845 N N . LEU A 1 104 ? 3.237 3.943 10.883 1.00 87.75 104 LEU A N 1
ATOM 846 C CA . LEU A 1 104 ? 1.947 4.517 10.509 1.00 87.75 104 LEU A CA 1
ATOM 847 C C . LEU A 1 104 ? 0.951 3.434 10.066 1.00 87.75 104 LEU A C 1
ATOM 849 O O . LEU A 1 104 ? -0.216 3.481 10.452 1.00 87.75 104 LEU A O 1
ATOM 853 N N . GLY A 1 105 ? 1.417 2.430 9.320 1.00 85.88 105 GLY A N 1
ATOM 854 C CA . GLY A 1 105 ? 0.611 1.288 8.885 1.00 85.88 105 GLY A CA 1
ATOM 855 C C . GLY A 1 105 ? 0.024 0.454 10.023 1.00 85.88 105 GLY A C 1
ATOM 856 O O . GLY A 1 105 ? -1.105 -0.021 9.907 1.00 85.88 105 GLY A O 1
ATOM 857 N N . PHE A 1 106 ? 0.748 0.311 11.135 1.00 85.00 106 PHE A N 1
ATOM 858 C CA . PHE A 1 106 ? 0.254 -0.373 12.334 1.00 85.00 106 PHE A CA 1
ATOM 859 C C . PHE A 1 106 ? -0.641 0.512 13.206 1.00 85.00 106 PHE A C 1
ATOM 861 O O . PHE A 1 106 ? -1.579 0.014 13.830 1.00 85.00 106 PHE A O 1
ATOM 868 N N . ILE A 1 107 ? -0.375 1.818 13.240 1.00 86.25 107 ILE A N 1
ATOM 869 C CA . ILE A 1 107 ? -1.140 2.783 14.035 1.00 86.25 107 ILE A CA 1
ATOM 870 C C . ILE A 1 107 ? -2.501 3.078 13.390 1.00 86.25 107 ILE A C 1
ATOM 872 O O . ILE A 1 107 ? -3.518 3.120 14.084 1.00 86.25 107 ILE A O 1
ATOM 876 N N . TYR A 1 108 ? -2.550 3.262 12.068 1.00 88.81 108 TYR A N 1
ATOM 877 C CA . TYR A 1 108 ? -3.748 3.747 11.380 1.00 88.81 108 TYR A CA 1
ATOM 878 C C . TYR A 1 108 ? -5.011 2.886 11.593 1.00 88.81 108 TYR A C 1
ATOM 880 O O . TYR A 1 108 ? -6.066 3.464 11.870 1.00 88.81 108 TYR A O 1
ATOM 888 N N . PRO A 1 109 ? -4.958 1.536 11.578 1.00 87.19 109 PRO A N 1
ATOM 889 C CA . PRO A 1 109 ? -6.121 0.688 11.852 1.00 87.19 109 PRO A CA 1
ATOM 890 C C . PRO A 1 109 ? -6.832 0.969 13.184 1.00 87.19 109 PRO A C 1
ATOM 892 O O . PRO A 1 109 ? -8.032 0.715 13.287 1.00 87.19 109 PRO A O 1
ATOM 895 N N . VAL A 1 110 ? -6.134 1.520 14.185 1.00 83.94 110 VAL A N 1
ATOM 896 C CA . VAL A 1 110 ? -6.714 1.896 15.489 1.00 83.94 110 VAL A CA 1
ATOM 897 C C . VAL A 1 110 ? -7.694 3.071 15.360 1.00 83.94 110 VAL A C 1
ATOM 899 O O . VAL A 1 110 ? -8.666 3.160 16.112 1.00 83.94 110 VAL A O 1
ATOM 902 N N . PHE A 1 111 ? -7.485 3.951 14.379 1.00 86.06 111 PHE A N 1
ATOM 903 C CA . PHE A 1 111 ? -8.324 5.129 14.128 1.00 86.06 111 PHE A CA 1
ATOM 904 C C . PHE A 1 111 ? -9.538 4.830 13.237 1.00 86.06 111 PHE A C 1
ATOM 906 O O . PHE A 1 111 ? -10.486 5.622 13.162 1.00 86.06 111 PHE A O 1
ATOM 913 N N . ILE A 1 112 ? -9.566 3.659 12.598 1.00 86.56 112 ILE A N 1
ATOM 914 C CA . ILE A 1 112 ? -10.658 3.258 11.710 1.00 86.56 112 ILE A CA 1
ATOM 915 C C . ILE A 1 112 ? -11.891 2.887 12.539 1.00 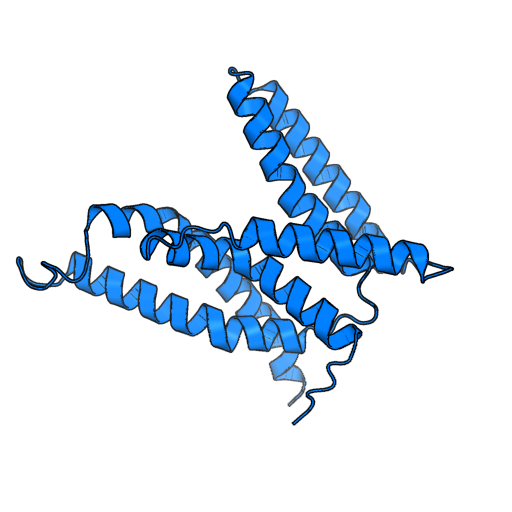86.56 112 ILE A C 1
ATOM 917 O O . ILE A 1 112 ? -11.832 2.068 13.454 1.00 86.56 112 ILE A O 1
ATOM 921 N N . LYS A 1 113 ? -13.046 3.489 12.220 1.00 84.44 113 LYS A N 1
ATOM 922 C CA . LYS A 1 113 ? -14.310 3.253 12.952 1.00 84.44 113 LYS A CA 1
ATOM 923 C C . LYS A 1 113 ? -14.736 1.783 12.934 1.00 84.44 113 LYS A C 1
ATOM 925 O O . LYS A 1 113 ? -15.176 1.246 13.944 1.00 84.44 113 LYS A O 1
ATOM 930 N N . GLU A 1 114 ? -14.631 1.161 11.768 1.00 85.69 114 GLU A N 1
ATOM 931 C CA . GLU A 1 114 ? -15.017 -0.224 11.524 1.00 85.69 114 GLU A CA 1
ATOM 932 C C . GLU A 1 114 ? -14.157 -0.758 10.380 1.00 85.69 114 GLU A C 1
ATOM 934 O O . GLU A 1 114 ? -14.192 -0.207 9.276 1.00 85.69 114 GLU A O 1
ATOM 939 N N . LEU A 1 115 ? -13.373 -1.806 10.639 1.00 86.44 115 LEU A N 1
ATOM 940 C CA . LEU A 1 115 ? -12.483 -2.394 9.644 1.00 86.44 115 LEU A CA 1
ATOM 941 C C . LEU A 1 115 ? -13.268 -3.324 8.709 1.00 86.44 115 LEU A C 1
ATOM 943 O O . LEU A 1 115 ? -13.628 -4.447 9.064 1.00 86.44 115 LEU A O 1
ATOM 947 N N . LYS A 1 116 ? -13.491 -2.867 7.480 1.00 89.81 116 LYS A N 1
ATOM 948 C CA . LYS A 1 116 ? -14.197 -3.585 6.417 1.00 89.81 116 LYS A CA 1
ATOM 949 C C . LYS A 1 116 ? -13.190 -4.232 5.480 1.00 89.81 116 LYS A C 1
ATOM 951 O O . LYS A 1 116 ? -12.939 -3.763 4.371 1.00 89.81 116 LYS A O 1
ATOM 956 N N . LEU A 1 117 ? -12.670 -5.382 5.900 1.00 90.56 117 LEU A N 1
ATOM 957 C CA . LEU A 1 117 ? -11.689 -6.169 5.141 1.00 90.56 117 LEU A CA 1
ATOM 958 C C . LEU A 1 117 ? -12.163 -6.557 3.721 1.00 90.56 117 LEU A C 1
ATOM 960 O O . LEU A 1 117 ? -11.345 -6.920 2.882 1.00 90.56 117 LEU A O 1
ATOM 964 N N . LYS A 1 118 ? -13.472 -6.493 3.430 1.00 92.19 118 LYS A N 1
ATOM 965 C CA . LYS A 1 118 ? -14.035 -6.765 2.098 1.00 92.19 118 LYS A CA 1
ATOM 966 C C . LYS A 1 118 ? -13.616 -5.700 1.085 1.00 92.19 118 LYS A C 1
ATOM 968 O O . LYS A 1 118 ? -13.459 -6.017 -0.090 1.00 92.19 118 LYS A O 1
ATOM 973 N N . ILE A 1 119 ? -13.430 -4.456 1.535 1.00 92.94 119 ILE A N 1
ATOM 974 C CA . ILE A 1 119 ? -12.922 -3.364 0.697 1.00 92.94 119 ILE A CA 1
ATOM 975 C C . ILE A 1 119 ? -11.470 -3.661 0.333 1.00 92.94 119 ILE A C 1
ATOM 977 O O . ILE A 1 119 ? -11.160 -3.693 -0.849 1.00 92.94 119 ILE A O 1
ATOM 981 N N . LEU A 1 120 ? -10.629 -4.004 1.314 1.00 92.31 120 LEU A N 1
ATOM 982 C CA . LEU A 1 120 ? -9.239 -4.401 1.071 1.00 92.31 120 LEU A CA 1
ATOM 983 C C . LEU A 1 120 ? -9.133 -5.576 0.090 1.00 92.31 120 LEU A C 1
ATOM 985 O O . LEU A 1 120 ? -8.386 -5.499 -0.880 1.00 92.31 120 LEU A O 1
ATOM 989 N N . TYR A 1 121 ? -9.934 -6.626 0.298 1.00 94.00 121 TYR A N 1
ATOM 990 C CA . TYR A 1 121 ? -10.005 -7.772 -0.612 1.00 94.00 121 TYR A CA 1
ATOM 991 C C . TYR A 1 121 ? -10.335 -7.349 -2.050 1.00 94.00 121 TYR A C 1
ATOM 993 O O . TYR A 1 121 ? -9.611 -7.709 -2.975 1.00 94.00 121 TYR A O 1
ATOM 1001 N N . LYS A 1 122 ? -11.393 -6.547 -2.241 1.00 94.00 122 LYS A N 1
ATOM 1002 C CA . LYS A 1 122 ? -11.786 -6.050 -3.568 1.00 94.00 122 LYS A CA 1
ATOM 1003 C C . LYS A 1 122 ? -10.702 -5.174 -4.192 1.00 94.00 122 LYS A C 1
ATOM 1005 O O . LYS A 1 122 ? -10.416 -5.339 -5.368 1.00 94.00 122 LYS A O 1
ATOM 1010 N N . THR A 1 123 ? -10.096 -4.273 -3.425 1.00 93.44 123 THR A N 1
ATOM 1011 C CA . THR A 1 123 ? -9.009 -3.404 -3.894 1.00 93.44 123 THR A CA 1
ATOM 1012 C C . THR A 1 123 ? -7.845 -4.236 -4.428 1.00 93.44 123 THR A C 1
ATOM 1014 O O . THR A 1 123 ? -7.386 -4.001 -5.541 1.00 93.44 123 THR A O 1
ATOM 1017 N N . ILE A 1 124 ? -7.393 -5.245 -3.678 1.00 93.56 124 ILE A N 1
ATOM 1018 C CA . ILE A 1 124 ? -6.287 -6.104 -4.119 1.00 93.56 124 ILE A CA 1
ATOM 1019 C C . ILE A 1 124 ? -6.698 -6.918 -5.348 1.00 93.56 124 ILE A C 1
ATOM 1021 O O . ILE A 1 124 ? -5.964 -6.948 -6.332 1.00 93.56 124 ILE A O 1
ATOM 1025 N N . LE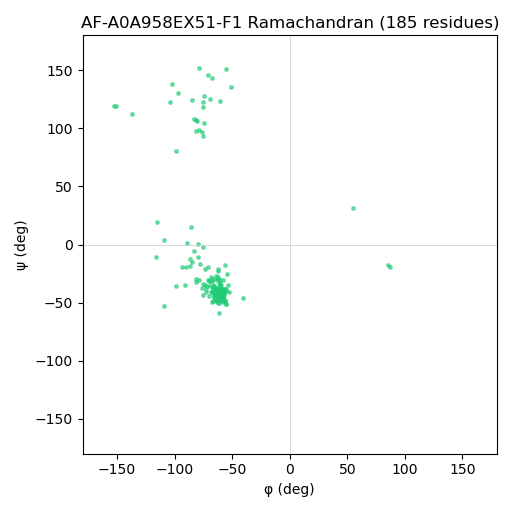U A 1 125 ? -7.893 -7.510 -5.337 1.00 94.12 125 LEU A N 1
ATOM 1026 C CA . LEU A 1 125 ? -8.397 -8.290 -6.466 1.00 94.12 125 LEU A CA 1
ATOM 1027 C C . LEU A 1 125 ? -8.493 -7.461 -7.757 1.00 94.12 125 LEU A C 1
ATOM 1029 O O . LEU A 1 125 ? -8.086 -7.935 -8.808 1.00 94.12 125 LEU A O 1
ATOM 1033 N N . TYR A 1 126 ? -9.019 -6.237 -7.692 1.00 94.44 126 TYR A N 1
ATOM 1034 C CA . TYR A 1 126 ? -9.290 -5.433 -8.888 1.00 94.44 126 TYR A CA 1
ATOM 1035 C C . TYR A 1 126 ? -8.135 -4.536 -9.328 1.00 94.44 126 TYR A C 1
ATOM 1037 O O . TYR A 1 126 ? -8.132 -4.104 -10.474 1.00 94.44 126 TYR A O 1
ATOM 1045 N N . ILE A 1 127 ? -7.169 -4.239 -8.456 1.00 93.56 127 ILE A N 1
ATOM 1046 C CA . ILE A 1 127 ? -6.027 -3.381 -8.806 1.00 93.56 127 ILE A CA 1
ATOM 1047 C C . ILE A 1 127 ? -4.745 -4.204 -8.893 1.00 93.56 127 ILE A C 1
ATOM 1049 O O . ILE A 1 127 ? -4.056 -4.172 -9.908 1.00 93.56 127 ILE A O 1
ATOM 1053 N N . VAL A 1 128 ? -4.426 -4.977 -7.855 1.00 93.00 128 VAL A N 1
ATOM 1054 C CA . VAL A 1 128 ? -3.143 -5.688 -7.784 1.00 93.00 128 VAL A CA 1
ATOM 1055 C C . VAL A 1 128 ? -3.100 -6.858 -8.760 1.00 93.00 128 VAL A C 1
ATOM 1057 O O . VAL A 1 128 ? -2.081 -7.044 -9.412 1.00 93.00 128 VAL A O 1
ATOM 1060 N N . VAL A 1 129 ? -4.181 -7.630 -8.914 1.00 93.19 129 VAL A N 1
ATOM 1061 C CA . VAL A 1 129 ? -4.169 -8.787 -9.830 1.00 93.19 129 VAL A CA 1
ATOM 1062 C C . VAL A 1 129 ? -3.943 -8.370 -11.289 1.00 93.19 129 VAL A C 1
ATOM 1064 O O . VAL A 1 129 ? -3.041 -8.942 -11.904 1.00 93.19 129 VAL A O 1
ATOM 1067 N N . PRO A 1 130 ? -4.642 -7.361 -11.853 1.00 93.62 130 PRO A N 1
ATOM 1068 C CA . PRO A 1 130 ? -4.319 -6.868 -13.194 1.00 93.62 130 PRO A CA 1
ATOM 1069 C C . PRO A 1 130 ? -2.870 -6.394 -13.332 1.00 93.62 130 PRO A C 1
ATOM 1071 O O . PRO A 1 130 ? -2.219 -6.695 -14.330 1.00 93.62 130 PRO A O 1
ATOM 1074 N N . ILE A 1 131 ? -2.336 -5.718 -12.309 1.00 91.38 131 ILE A N 1
ATOM 1075 C CA . ILE A 1 131 ? -0.934 -5.283 -12.275 1.00 91.38 131 ILE A CA 1
ATOM 1076 C C . ILE A 1 131 ? 0.027 -6.485 -12.275 1.00 91.38 131 ILE A C 1
ATOM 1078 O O . ILE A 1 131 ? 1.030 -6.469 -12.986 1.00 91.38 131 ILE A O 1
ATOM 1082 N N . CYS A 1 132 ? -0.274 -7.548 -11.525 1.00 92.19 132 CYS A N 1
ATOM 1083 C CA . CYS A 1 132 ? 0.512 -8.783 -11.531 1.00 92.19 132 CYS A CA 1
ATOM 1084 C C . CYS A 1 132 ? 0.499 -9.459 -12.905 1.00 92.19 132 CYS A C 1
ATOM 1086 O O . CYS A 1 132 ? 1.555 -9.865 -13.388 1.00 92.19 132 CYS A O 1
ATOM 1088 N N . ILE A 1 133 ? -0.674 -9.561 -13.539 1.00 92.50 133 ILE A N 1
ATOM 1089 C CA . ILE A 1 133 ? -0.815 -10.135 -14.885 1.00 92.50 133 ILE A CA 1
ATOM 1090 C C . ILE A 1 133 ? 0.016 -9.324 -15.881 1.00 92.50 133 ILE A C 1
ATOM 1092 O O . ILE A 1 133 ? 0.812 -9.900 -16.622 1.00 92.50 133 ILE A O 1
ATOM 1096 N N . TRP A 1 134 ? -0.100 -7.992 -15.842 1.00 90.06 134 TRP A N 1
ATOM 1097 C CA . TRP A 1 134 ? 0.713 -7.089 -16.655 1.00 90.06 134 TRP A CA 1
ATOM 1098 C C . TRP A 1 134 ? 2.211 -7.318 -16.417 1.00 90.06 134 TRP A C 1
ATOM 1100 O O . TRP A 1 134 ? 2.967 -7.508 -17.365 1.00 90.06 134 TRP A O 1
ATOM 1110 N N . PHE A 1 135 ? 2.649 -7.384 -15.158 1.00 88.75 135 PHE A N 1
ATOM 1111 C CA . PHE A 1 135 ? 4.061 -7.564 -14.817 1.00 88.75 135 PHE A CA 1
ATOM 1112 C C . PHE A 1 135 ? 4.621 -8.900 -15.327 1.00 88.75 135 PHE A C 1
ATOM 1114 O O . PHE A 1 135 ? 5.718 -8.934 -15.886 1.00 88.75 135 PHE A O 1
ATOM 1121 N N . ILE A 1 136 ? 3.868 -9.993 -15.168 1.00 89.88 136 ILE A N 1
ATOM 1122 C CA . ILE A 1 136 ? 4.247 -11.323 -15.667 1.00 89.88 136 ILE A CA 1
ATOM 1123 C C . ILE A 1 136 ? 4.330 -11.312 -17.196 1.00 89.88 136 ILE A C 1
ATOM 1125 O O . ILE A 1 136 ? 5.315 -11.795 -17.754 1.00 89.88 136 ILE A O 1
ATOM 1129 N N . PHE A 1 137 ? 3.339 -10.722 -17.865 1.00 89.12 137 PHE A N 1
ATOM 1130 C CA . PHE A 1 137 ? 3.290 -10.636 -19.322 1.00 89.12 137 PHE A CA 1
ATOM 1131 C C . PHE A 1 137 ? 4.477 -9.849 -19.895 1.00 89.12 137 PHE A C 1
ATOM 1133 O O . PHE A 1 137 ? 5.195 -10.352 -20.758 1.00 89.12 137 PHE A O 1
ATOM 1140 N N . PHE A 1 138 ? 4.754 -8.654 -19.368 1.00 84.00 138 PHE A N 1
ATOM 1141 C CA . PHE A 1 138 ? 5.881 -7.834 -19.823 1.00 84.00 138 PHE A CA 1
ATOM 1142 C C . PHE A 1 138 ? 7.233 -8.488 -19.512 1.00 84.00 138 PHE A C 1
ATOM 1144 O O . PHE A 1 138 ? 8.152 -8.426 -20.331 1.00 84.00 138 PHE A O 1
ATOM 1151 N N . ARG A 1 139 ? 7.354 -9.179 -18.369 1.00 84.62 139 ARG A N 1
ATOM 1152 C CA . ARG A 1 139 ? 8.558 -9.957 -18.043 1.00 84.62 139 ARG A CA 1
ATOM 1153 C C . ARG A 1 139 ? 8.773 -11.111 -19.021 1.00 84.62 139 ARG A C 1
ATOM 1155 O O . ARG A 1 139 ? 9.912 -11.353 -19.411 1.00 84.62 139 ARG A O 1
ATOM 1162 N N . TYR A 1 140 ? 7.704 -11.807 -19.404 1.00 87.12 140 TYR A N 1
ATOM 1163 C CA . TYR A 1 140 ? 7.759 -12.872 -20.403 1.00 87.12 140 TYR A CA 1
ATOM 1164 C C . TYR A 1 140 ? 8.220 -12.328 -21.760 1.00 87.12 140 TYR A C 1
ATOM 1166 O O . TYR A 1 140 ? 9.190 -12.837 -22.320 1.00 87.12 140 TYR A O 1
ATOM 1174 N N . LEU A 1 141 ? 7.602 -11.246 -22.245 1.00 85.44 141 LEU A N 1
ATOM 1175 C CA . LEU A 1 141 ? 7.993 -10.629 -23.514 1.00 85.44 141 LEU A CA 1
ATOM 1176 C C . LEU A 1 141 ? 9.461 -10.194 -23.509 1.00 85.44 141 LEU A C 1
ATOM 1178 O O . LEU A 1 141 ? 10.176 -10.444 -24.468 1.00 85.44 141 LEU A O 1
ATOM 1182 N N . LEU A 1 142 ? 9.951 -9.598 -22.424 1.00 81.75 142 LEU A N 1
ATOM 1183 C CA . LEU A 1 142 ? 11.350 -9.169 -22.350 1.00 81.75 142 LEU A CA 1
ATOM 1184 C C . LEU A 1 142 ? 12.369 -10.302 -22.454 1.00 81.75 142 LEU A C 1
ATOM 1186 O O . LEU A 1 142 ? 13.492 -10.055 -22.894 1.00 81.75 142 LEU A O 1
ATOM 1190 N N . TRP A 1 143 ? 12.004 -11.504 -22.010 1.00 82.62 143 TRP A N 1
ATOM 1191 C CA . TRP A 1 143 ? 12.905 -12.653 -21.995 1.00 82.62 143 TRP A CA 1
ATOM 1192 C C . TRP A 1 143 ? 12.830 -13.479 -23.282 1.00 82.62 143 TRP A C 1
ATOM 1194 O O . TRP A 1 143 ? 13.842 -14.024 -23.713 1.00 82.62 143 TRP A O 1
ATOM 1204 N N . TYR A 1 144 ? 11.642 -13.574 -23.884 1.00 84.56 144 TYR A N 1
ATOM 1205 C CA . TYR A 1 144 ? 11.374 -14.502 -24.986 1.00 84.56 144 TYR A CA 1
ATOM 1206 C C . TYR A 1 144 ? 11.032 -13.827 -26.318 1.00 84.56 144 TYR A C 1
ATOM 1208 O O . TYR A 1 144 ? 10.965 -14.517 -27.333 1.00 84.56 144 TYR A O 1
ATOM 1216 N N . ALA A 1 145 ? 10.795 -12.512 -26.355 1.00 82.50 145 ALA A N 1
ATOM 1217 C CA . ALA A 1 145 ? 10.491 -11.844 -27.614 1.00 82.50 145 ALA A CA 1
ATOM 1218 C C . ALA A 1 145 ? 11.736 -11.753 -28.519 1.00 82.50 145 ALA A C 1
ATOM 1220 O O . ALA A 1 145 ? 12.850 -11.564 -28.017 1.00 82.50 145 ALA A O 1
ATOM 1221 N N . PRO A 1 146 ? 11.555 -11.833 -29.850 1.00 82.94 146 PRO A N 1
ATOM 1222 C CA . PRO A 1 146 ? 12.634 -11.622 -30.805 1.00 82.94 146 PRO A CA 1
ATOM 1223 C C . PRO A 1 146 ? 13.329 -10.262 -30.607 1.00 82.94 146 PRO A C 1
ATOM 1225 O O . PRO A 1 146 ? 12.681 -9.293 -30.190 1.00 82.94 146 PRO A O 1
ATOM 1228 N N . PRO A 1 147 ? 14.628 -10.146 -30.944 1.00 77.31 147 PRO A N 1
ATOM 1229 C CA . PRO A 1 147 ? 15.315 -8.856 -30.990 1.00 77.31 147 PRO A CA 1
ATOM 1230 C C . PRO A 1 147 ? 14.524 -7.844 -31.837 1.00 77.31 147 PRO A C 1
ATOM 1232 O O . PRO A 1 147 ? 14.018 -8.193 -32.899 1.00 77.31 147 PRO A O 1
ATOM 1235 N N . GLY A 1 148 ? 14.374 -6.608 -31.352 1.00 74.06 148 GLY A N 1
ATOM 1236 C CA . GLY A 1 148 ? 13.613 -5.550 -32.033 1.00 74.06 148 GLY A CA 1
ATOM 1237 C C . GLY A 1 148 ? 12.100 -5.530 -31.764 1.00 74.06 148 GLY A C 1
ATOM 1238 O O . GLY A 1 148 ? 11.478 -4.488 -31.922 1.00 74.06 148 GLY A O 1
ATOM 1239 N N . PHE A 1 149 ? 11.489 -6.614 -31.263 1.00 78.69 149 PHE A N 1
ATOM 1240 C CA . PHE A 1 149 ? 10.028 -6.674 -31.045 1.00 78.69 149 PHE A CA 1
ATOM 1241 C C . PHE A 1 149 ? 9.503 -5.649 -30.022 1.00 78.69 149 PHE A C 1
ATOM 1243 O O . PHE A 1 149 ? 8.350 -5.231 -30.073 1.00 78.69 149 PHE A O 1
ATOM 1250 N N . LEU A 1 150 ? 10.348 -5.257 -29.067 1.00 74.25 150 LEU A N 1
ATOM 1251 C CA . LEU A 1 150 ? 9.997 -4.352 -27.968 1.00 74.25 150 LEU A CA 1
ATOM 1252 C C . LEU A 1 150 ? 10.639 -2.967 -28.095 1.00 74.25 150 LEU A C 1
ATOM 1254 O O . LEU A 1 150 ? 10.498 -2.151 -27.177 1.00 74.25 150 LEU A O 1
ATOM 1258 N N . GLU A 1 151 ? 11.352 -2.699 -29.194 1.00 70.06 151 GLU A N 1
ATOM 1259 C CA . GLU A 1 151 ? 11.936 -1.381 -29.442 1.00 70.06 151 GLU A CA 1
ATOM 1260 C C . GLU A 1 151 ? 10.817 -0.332 -29.511 1.00 70.06 151 GLU A C 1
ATOM 1262 O O . GLU A 1 151 ? 9.841 -0.478 -30.238 1.00 70.06 151 GLU A O 1
ATOM 1267 N N . GLY A 1 152 ? 10.912 0.692 -28.659 1.00 67.38 152 GLY A N 1
ATOM 1268 C CA . GLY A 1 152 ? 9.892 1.736 -28.506 1.00 67.38 152 GLY A CA 1
ATOM 1269 C C . GLY A 1 152 ? 8.758 1.430 -27.515 1.00 67.38 152 GLY A C 1
ATOM 1270 O O . GLY A 1 152 ? 8.141 2.369 -27.017 1.00 67.38 152 GLY A O 1
ATOM 1271 N N . PHE A 1 153 ? 8.513 0.164 -27.155 1.00 67.38 153 PHE A N 1
ATOM 1272 C CA . PHE A 1 153 ? 7.447 -0.215 -26.208 1.00 67.38 153 PHE A CA 1
ATOM 1273 C C . PHE A 1 153 ? 7.946 -0.445 -24.782 1.00 67.38 153 PHE A C 1
ATOM 1275 O O . PHE A 1 153 ? 7.239 -0.142 -23.817 1.00 67.38 153 PHE A O 1
ATOM 1282 N N . ILE A 1 154 ? 9.150 -1.005 -24.632 1.00 68.88 154 ILE A N 1
ATOM 1283 C CA . ILE A 1 154 ? 9.732 -1.297 -23.322 1.00 68.88 154 ILE A CA 1
ATOM 1284 C C . ILE A 1 154 ? 11.199 -0.894 -23.312 1.00 68.88 154 ILE A C 1
ATOM 1286 O O . ILE A 1 154 ? 12.060 -1.538 -23.911 1.00 68.88 154 ILE A O 1
ATOM 1290 N N . GLU A 1 155 ? 11.515 0.129 -22.530 1.00 69.88 155 GLU A N 1
ATOM 1291 C CA . GLU A 1 155 ? 12.900 0.425 -22.198 1.00 69.88 155 GLU A CA 1
ATOM 1292 C C . GLU A 1 155 ? 13.398 -0.610 -21.178 1.00 69.88 155 GLU A C 1
ATOM 1294 O O . GLU A 1 155 ? 13.070 -0.546 -19.990 1.00 69.88 155 GLU A O 1
ATOM 1299 N N . LYS A 1 156 ? 14.218 -1.568 -21.634 1.00 67.81 156 LYS A N 1
ATOM 1300 C CA . LYS A 1 156 ? 14.895 -2.571 -20.785 1.00 67.81 156 LYS A CA 1
ATOM 1301 C C . LYS A 1 156 ? 15.444 -2.003 -19.457 1.00 67.81 156 LYS A C 1
ATOM 1303 O O . LYS A 1 156 ? 15.177 -2.617 -18.420 1.00 67.81 156 LYS A O 1
ATOM 1308 N N . PRO A 1 157 ? 16.148 -0.847 -19.417 1.00 63.38 157 PRO A N 1
ATOM 1309 C CA . PRO A 1 157 ? 16.611 -0.271 -18.150 1.00 63.38 157 PRO A CA 1
ATOM 1310 C C . PRO A 1 157 ? 15.462 0.163 -17.223 1.00 63.38 157 PRO A C 1
ATOM 1312 O O . PRO A 1 157 ? 15.520 -0.105 -16.021 1.00 63.38 157 PRO A O 1
ATOM 1315 N N . LYS A 1 158 ? 14.379 0.745 -17.759 1.00 68.88 158 LYS A N 1
ATOM 1316 C CA . LYS A 1 158 ? 13.189 1.099 -16.966 1.00 68.88 158 LYS A CA 1
ATOM 1317 C C . LYS A 1 158 ? 12.481 -0.136 -16.428 1.00 68.88 158 LYS A C 1
ATOM 1319 O O . LYS A 1 158 ? 12.073 -0.133 -15.271 1.00 68.88 158 LYS A O 1
ATOM 1324 N N . PHE A 1 159 ? 12.380 -1.220 -17.195 1.00 72.56 159 PHE A N 1
ATOM 1325 C CA . PHE A 1 159 ? 11.772 -2.445 -16.670 1.00 72.56 159 PHE A CA 1
ATOM 1326 C C . PHE A 1 159 ? 12.636 -3.116 -15.594 1.00 72.56 159 PHE A C 1
ATOM 1328 O O . PHE A 1 159 ? 12.107 -3.617 -14.604 1.00 72.56 159 PHE A O 1
ATOM 1335 N N . SER A 1 160 ? 13.966 -3.073 -15.722 1.00 69.69 160 SER A N 1
ATOM 1336 C CA . SER A 1 160 ? 14.880 -3.564 -14.677 1.00 69.69 160 SER A CA 1
ATOM 1337 C C . SER A 1 160 ? 14.669 -2.845 -13.334 1.00 69.69 160 SER A C 1
ATOM 1339 O O . SER A 1 160 ? 14.771 -3.465 -12.273 1.00 69.69 160 SER A O 1
ATOM 1341 N N . SER A 1 161 ? 14.253 -1.570 -13.356 1.00 70.25 161 SER A N 1
ATOM 1342 C CA . SER A 1 161 ? 13.885 -0.829 -12.137 1.00 70.25 161 SER A CA 1
ATOM 1343 C C . SER A 1 161 ? 12.688 -1.439 -11.386 1.00 70.25 161 SER A C 1
ATOM 1345 O O . SER A 1 161 ? 12.576 -1.295 -10.167 1.00 70.25 161 SER A O 1
ATOM 1347 N N . LEU A 1 162 ? 11.837 -2.215 -12.070 1.00 74.31 162 LEU A N 1
ATOM 1348 C CA . LEU A 1 162 ? 10.714 -2.927 -11.462 1.00 74.31 162 LEU A CA 1
ATOM 1349 C C . LEU A 1 162 ? 11.131 -4.220 -10.751 1.00 74.31 162 LEU A C 1
ATOM 1351 O O . LEU A 1 162 ? 10.263 -4.887 -10.183 1.00 74.31 162 LEU A O 1
ATOM 1355 N N . ARG A 1 163 ? 12.424 -4.581 -10.723 1.00 73.25 163 ARG A N 1
ATOM 1356 C CA . ARG A 1 163 ? 12.911 -5.813 -10.079 1.00 73.25 163 ARG A CA 1
ATOM 1357 C C . ARG A 1 163 ? 12.456 -5.938 -8.631 1.00 73.25 163 ARG A C 1
ATOM 1359 O O . ARG A 1 163 ? 12.157 -7.036 -8.207 1.00 73.25 163 ARG A O 1
ATOM 1366 N N . ASN A 1 164 ? 12.342 -4.858 -7.867 1.00 71.31 164 ASN A N 1
ATOM 1367 C CA . ASN A 1 164 ? 11.899 -4.969 -6.471 1.00 71.31 164 ASN A CA 1
ATOM 1368 C C . ASN A 1 164 ? 10.370 -5.127 -6.329 1.00 71.31 164 ASN A C 1
ATOM 1370 O O . ASN A 1 164 ? 9.879 -5.483 -5.259 1.00 71.31 164 ASN A O 1
ATOM 1374 N N . SER A 1 165 ? 9.609 -4.927 -7.411 1.00 81.44 165 SER A N 1
ATOM 1375 C CA . SER A 1 165 ? 8.143 -4.989 -7.401 1.00 81.44 165 SER A CA 1
ATOM 1376 C C . SER A 1 165 ? 7.611 -6.410 -7.233 1.00 81.44 165 SER A C 1
ATOM 1378 O O . SER A 1 165 ? 6.554 -6.570 -6.631 1.00 81.44 165 SER A O 1
ATOM 1380 N N . TYR A 1 166 ? 8.320 -7.452 -7.701 1.00 84.00 166 TYR A N 1
ATOM 1381 C CA . TYR A 1 166 ? 7.817 -8.835 -7.592 1.00 84.00 166 TYR A CA 1
ATOM 1382 C C . TYR A 1 166 ? 7.603 -9.253 -6.133 1.00 84.00 166 TYR A C 1
ATOM 1384 O O . TYR A 1 166 ? 6.675 -10.000 -5.842 1.00 84.00 166 TYR A O 1
ATOM 1392 N N . LEU A 1 167 ? 8.447 -8.761 -5.222 1.00 85.75 167 LEU A N 1
ATOM 1393 C CA . LEU A 1 167 ? 8.390 -9.099 -3.805 1.00 85.75 167 LEU A CA 1
ATOM 1394 C C . LEU A 1 167 ? 7.150 -8.467 -3.163 1.00 85.75 167 LEU A C 1
ATOM 1396 O O . LEU A 1 167 ? 6.384 -9.143 -2.481 1.00 85.75 167 LEU A O 1
ATOM 1400 N N . VAL A 1 168 ? 6.888 -7.195 -3.475 1.00 88.12 168 VAL A N 1
ATOM 1401 C CA . VAL A 1 168 ? 5.688 -6.486 -3.010 1.00 88.12 168 VAL A CA 1
ATOM 1402 C C . VAL A 1 168 ? 4.416 -7.098 -3.601 1.00 88.12 168 VAL A C 1
ATOM 1404 O O . VAL A 1 168 ? 3.461 -7.351 -2.868 1.00 88.12 168 VAL A O 1
ATOM 1407 N N . LEU A 1 169 ? 4.407 -7.396 -4.903 1.00 90.88 169 LEU A N 1
ATOM 1408 C CA . LEU A 1 169 ? 3.284 -8.072 -5.554 1.00 90.88 169 LEU A CA 1
ATOM 1409 C C . LEU A 1 169 ? 3.037 -9.461 -4.955 1.00 90.88 169 LEU A C 1
ATOM 1411 O O . LEU A 1 169 ? 1.893 -9.801 -4.668 1.00 90.88 169 LEU A O 1
ATOM 1415 N N . GLY A 1 170 ? 4.096 -10.232 -4.693 1.00 91.31 170 GLY A N 1
ATOM 1416 C CA . GLY A 1 170 ? 4.014 -11.532 -4.030 1.00 91.31 170 GLY A CA 1
ATOM 1417 C C . GLY A 1 170 ? 3.363 -11.444 -2.650 1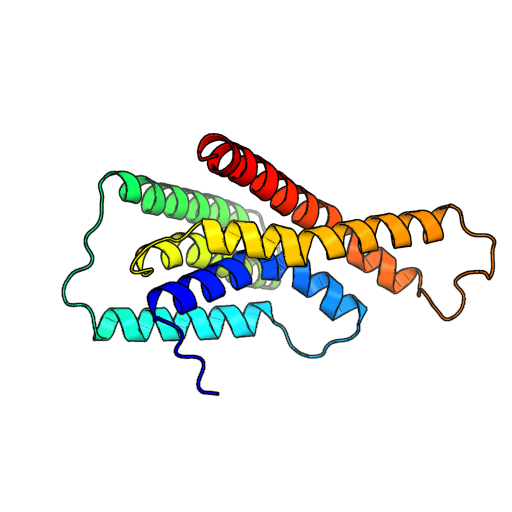.00 91.31 170 GLY A C 1
ATOM 1418 O O . GLY A 1 170 ? 2.449 -12.214 -2.357 1.00 91.31 170 GLY A O 1
ATOM 1419 N N . TYR A 1 171 ? 3.746 -10.457 -1.831 1.00 91.38 171 TYR A N 1
ATOM 1420 C CA . TYR A 1 171 ? 3.094 -10.218 -0.539 1.00 91.38 171 TYR A CA 1
ATOM 1421 C C . TYR A 1 171 ? 1.618 -9.843 -0.677 1.00 91.38 171 TYR A C 1
ATOM 1423 O O . TYR A 1 171 ? 0.786 -10.353 0.074 1.00 91.38 171 TYR A O 1
ATOM 1431 N N . LEU A 1 172 ? 1.268 -8.984 -1.637 1.00 93.19 172 LEU A N 1
ATOM 1432 C CA . LEU A 1 172 ? -0.121 -8.579 -1.862 1.00 93.19 172 LEU A CA 1
ATOM 1433 C C . LEU A 1 172 ? -0.987 -9.744 -2.365 1.00 93.19 172 LEU A C 1
ATOM 1435 O O . LEU A 1 172 ? -2.134 -9.875 -1.937 1.00 93.19 172 LEU A O 1
ATOM 1439 N N . ILE A 1 173 ? -0.440 -10.625 -3.209 1.00 93.94 173 ILE A N 1
ATOM 1440 C CA . ILE A 1 173 ? -1.103 -11.871 -3.617 1.00 93.94 173 ILE A CA 1
ATOM 1441 C C . ILE A 1 173 ? -1.232 -12.835 -2.431 1.00 93.94 173 ILE A C 1
ATOM 1443 O O . ILE A 1 173 ? -2.302 -13.406 -2.231 1.00 93.94 173 ILE A O 1
ATOM 1447 N N . GLY A 1 174 ? -0.208 -12.973 -1.587 1.00 93.31 174 GLY A N 1
ATOM 1448 C CA . GLY A 1 174 ? -0.30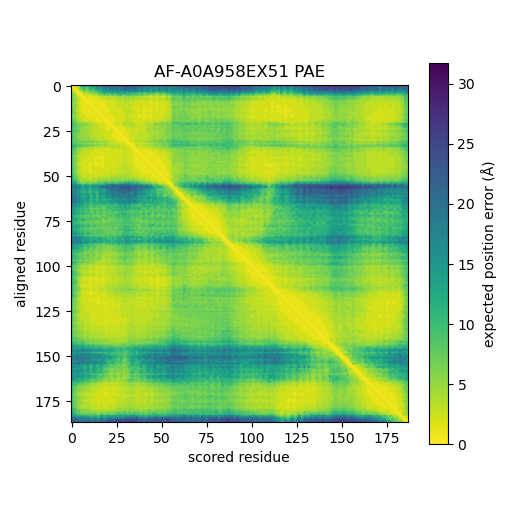8 -13.745 -0.344 1.00 93.31 174 GLY A CA 1
ATOM 1449 C C . GLY A 1 174 ? -1.426 -13.227 0.570 1.00 93.31 174 GLY A C 1
ATOM 1450 O O . GLY A 1 174 ? -2.240 -14.006 1.070 1.00 93.31 174 GLY A O 1
ATOM 1451 N N . LEU A 1 175 ? -1.540 -11.901 0.712 1.00 92.62 175 LEU A N 1
ATOM 1452 C CA . LEU A 1 175 ? -2.636 -11.268 1.447 1.00 92.62 175 LEU A CA 1
ATOM 1453 C C . LEU A 1 175 ? -3.995 -11.564 0.798 1.00 92.62 175 LEU A C 1
ATOM 1455 O O . LEU A 1 175 ? -4.956 -11.871 1.507 1.00 92.62 175 LEU A O 1
ATOM 1459 N N . LEU A 1 176 ? -4.081 -11.509 -0.537 1.00 94.69 176 LEU A N 1
ATOM 1460 C CA . LEU A 1 176 ? -5.288 -11.874 -1.280 1.00 94.69 176 LEU A CA 1
ATOM 1461 C C . LEU A 1 176 ? -5.709 -13.313 -0.981 1.00 94.69 176 LEU A C 1
ATOM 1463 O O . LEU A 1 176 ? -6.887 -13.538 -0.717 1.00 94.69 176 LEU A O 1
ATOM 1467 N N . MET A 1 177 ? -4.768 -14.260 -0.961 1.00 93.62 177 MET A N 1
ATOM 1468 C CA . MET A 1 177 ? -5.043 -15.669 -0.662 1.00 93.62 177 MET A CA 1
ATOM 1469 C C . MET A 1 177 ? -5.602 -15.837 0.755 1.00 93.62 177 MET A C 1
ATOM 1471 O O . MET A 1 177 ? -6.657 -16.449 0.924 1.00 93.62 177 MET A O 1
ATOM 1475 N N . ILE A 1 178 ? -4.985 -15.211 1.763 1.00 92.75 178 ILE A N 1
ATOM 1476 C CA . ILE A 1 178 ? -5.483 -15.237 3.152 1.00 92.75 178 ILE A CA 1
ATOM 1477 C C . ILE A 1 178 ? -6.906 -14.663 3.236 1.00 92.75 178 ILE A C 1
ATOM 1479 O O . ILE A 1 178 ? -7.798 -15.254 3.852 1.00 92.75 178 ILE A O 1
ATOM 1483 N N . LEU A 1 179 ? -7.142 -13.515 2.595 1.00 92.00 179 LEU A N 1
ATOM 1484 C CA . LEU A 1 179 ? -8.462 -12.887 2.564 1.00 92.00 179 LEU A CA 1
ATOM 1485 C C . LEU A 1 179 ? -9.478 -13.742 1.796 1.00 92.00 179 LEU A C 1
ATOM 1487 O O . LEU A 1 179 ? -10.631 -13.825 2.216 1.00 92.00 179 LEU A O 1
ATOM 1491 N N . SER A 1 180 ? -9.067 -14.408 0.717 1.00 91.38 180 SER A N 1
ATOM 1492 C CA . SER A 1 180 ? -9.936 -15.274 -0.081 1.00 91.38 180 SER A CA 1
ATOM 1493 C C . SER A 1 180 ? -10.440 -16.463 0.732 1.00 91.38 180 SER A C 1
ATOM 1495 O O . SER A 1 180 ? -11.636 -16.718 0.709 1.00 91.38 180 SER A O 1
ATOM 1497 N N . VAL A 1 181 ? -9.592 -17.101 1.551 1.00 90.19 181 VAL A N 1
ATOM 1498 C CA . VAL A 1 181 ? -10.010 -18.184 2.461 1.00 90.19 181 VAL A CA 1
ATOM 1499 C C . VAL A 1 181 ? -11.060 -17.679 3.445 1.00 90.19 181 VAL A C 1
ATOM 1501 O O . VAL A 1 181 ? -12.072 -18.342 3.677 1.00 90.19 181 VAL A O 1
ATOM 1504 N N . LYS A 1 182 ? -10.858 -16.475 3.993 1.00 87.06 182 LYS A N 1
ATOM 1505 C CA . LYS A 1 182 ? -11.836 -15.854 4.888 1.00 87.06 182 LYS A CA 1
ATOM 1506 C C . LYS A 1 182 ? -13.173 -15.618 4.189 1.00 87.06 182 LYS A C 1
ATOM 1508 O O . LYS A 1 182 ? -14.194 -15.887 4.802 1.00 87.06 182 LYS A O 1
ATOM 1513 N N . TYR A 1 183 ? -13.185 -15.124 2.950 1.00 85.50 183 TYR A N 1
ATOM 1514 C CA . TYR A 1 183 ? -14.422 -14.787 2.228 1.00 85.50 183 TYR A CA 1
ATOM 1515 C C . TYR A 1 183 ? -15.058 -15.946 1.456 1.00 85.50 183 TYR A C 1
ATOM 1517 O O . TYR A 1 183 ? -16.246 -15.869 1.154 1.00 85.50 183 TYR A O 1
ATOM 1525 N N . ALA A 1 184 ? -14.316 -17.014 1.171 1.00 72.62 184 ALA A N 1
ATOM 1526 C CA . ALA A 1 184 ? -14.837 -18.244 0.584 1.00 72.62 184 ALA A CA 1
ATOM 1527 C C . ALA A 1 184 ? -15.724 -19.011 1.574 1.00 72.62 184 ALA A C 1
ATOM 1529 O O . ALA A 1 184 ? -16.693 -19.627 1.160 1.00 72.62 184 ALA A O 1
ATOM 1530 N N . ARG A 1 185 ? -15.440 -18.911 2.882 1.00 58.88 185 ARG A N 1
ATOM 1531 C CA . ARG A 1 185 ? -16.216 -19.553 3.961 1.00 58.88 185 ARG A CA 1
ATOM 1532 C C . ARG A 1 185 ? -17.559 -18.879 4.291 1.00 58.88 185 ARG A C 1
ATOM 1534 O O . ARG A 1 185 ? -18.255 -19.355 5.176 1.00 58.88 185 ARG A O 1
ATOM 1541 N N . PHE A 1 186 ? -17.901 -17.767 3.636 1.00 51.69 186 PHE A N 1
ATOM 1542 C CA . PHE A 1 186 ? -19.168 -17.038 3.837 1.00 51.69 186 PHE A CA 1
ATOM 1543 C C . PHE A 1 186 ? -20.065 -17.044 2.586 1.00 51.69 186 PHE A C 1
ATOM 1545 O O . PHE A 1 186 ? -20.924 -16.171 2.441 1.00 51.69 186 PHE A O 1
ATOM 1552 N N . LYS A 1 187 ? -19.831 -17.984 1.668 1.00 44.59 187 LYS A N 1
ATOM 1553 C CA . LYS A 1 187 ? -20.793 -18.392 0.642 1.00 44.59 187 LYS A CA 1
ATOM 1554 C C . LYS A 1 187 ? -21.354 -19.749 1.031 1.00 44.59 187 LYS A C 1
ATOM 1556 O O . LYS A 1 187 ? -22.547 -19.950 0.742 1.00 44.59 187 LYS A O 1
#

Mean predicted aligned error: 7.24 Å

Sequence (187 aa):
MRIALSYSTYQNILLSAFIISGGIKTFFIYYNFRYDITLLIIIAIFIDIIVNLRLRTAIRIKKATLLYPLLIACLVFLSLLSLSYSPSPAYKYEKFVLMFIPVLGFIYPVFIKELKLKILYKTILYIVVPICIWFIFFRYLLWYAPPGFLEGFIEKPKFSSLRNSYLVLGYLIGLLMILSVKYARFK